Protein AF-A0A164HV85-F1 (afdb_monomer)

Secondary structure (DSSP, 8-state):
---------HHHHHHHHHHHHHH-S---TT--HHHHHHHHHHHSTTHHHHHHHBHHHHHHHHH-TTHHHHTTTTEEEE--SGGGTT--EEEEGGG--EEETTEE-HHHHHHHHHHHHHTTT-TTEEE-SSTT---EEEETTSBPPTTHHHHHHHHHH-S-S-HHHHHHHHHHHHHHHIIIIIHHHHHHHHHHHHT-S-B-HHHHHHHHHHHHT--S--TTTTSS-EEEETTEEE-STTTHHHHHHTTTTSEEEEEETTEEEEEE--HHHHB--

Mean predicted aligned error: 7.29 Å

Foldseek 3Di:
DPPPQPDQDPQLLLLLLVVCVLVDPDDDPPDDSVNSQVVQQVPQVVGNVLSCQFLSNVQCVPVNNCSCPVLVVQWHWDQADPLLVRFIKIWGPLLWQADPPGFGDLRNPLVLVVCCVLCVVFPQWDADSDPPTGITIGRRSGGDDPCNVVQSVVCVVPSHPDPVSSVVSQVVLLVVCCVPPVLVLLLVLLCVLQVAPDWDPLQSVVLVCQADVLQDDDDDDRRYWDDPGRVDICSCSVHSSNVLNVQAQHWDWTADPNDIDIRDNYCVSTHDD

Organism: NCBI:txid455432

Structure (mmCIF, N/CA/C/O backbone):
data_AF-A0A164HV85-F1
#
_entry.id   AF-A0A164HV85-F1
#
loop_
_atom_site.group_PDB
_atom_site.id
_atom_site.type_symbol
_atom_site.label_atom_id
_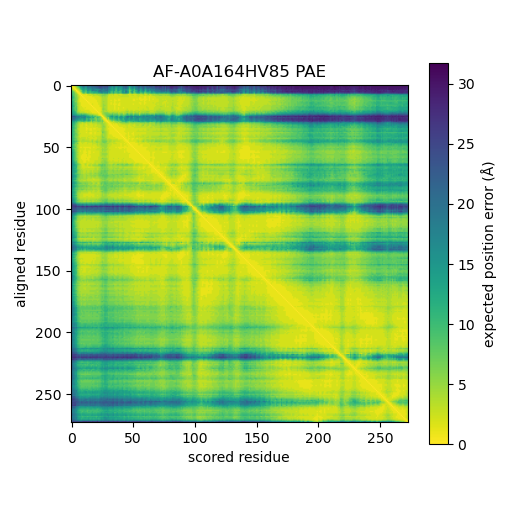atom_site.label_alt_id
_atom_site.label_comp_id
_atom_site.label_asym_id
_atom_site.label_entity_id
_atom_site.label_seq_id
_atom_site.pdbx_PDB_ins_code
_atom_site.Cartn_x
_atom_site.Cartn_y
_atom_site.Cartn_z
_atom_site.occupancy
_atom_site.B_iso_or_equiv
_atom_site.auth_seq_id
_atom_site.auth_comp_id
_atom_site.auth_asym_id
_atom_site.auth_atom_id
_atom_site.pdbx_PDB_model_num
ATOM 1 N N . MET A 1 1 ? 38.525 -3.335 -35.773 1.00 35.78 1 MET A N 1
ATOM 2 C CA . MET A 1 1 ? 37.660 -4.437 -35.311 1.00 35.78 1 MET A CA 1
ATOM 3 C C . MET A 1 1 ? 36.318 -3.821 -35.002 1.00 35.78 1 MET A C 1
ATOM 5 O O . MET A 1 1 ? 36.232 -3.075 -34.039 1.00 35.78 1 MET A O 1
ATOM 9 N N . THR A 1 2 ? 35.330 -4.016 -35.870 1.00 36.31 2 THR A N 1
ATOM 10 C CA . THR A 1 2 ? 33.958 -3.565 -35.620 1.00 36.31 2 THR A CA 1
ATOM 11 C C . THR A 1 2 ? 33.430 -4.417 -34.474 1.00 36.31 2 THR A C 1
ATOM 13 O O . THR A 1 2 ? 33.335 -5.634 -34.631 1.00 36.31 2 THR A O 1
ATOM 16 N N . ALA A 1 3 ? 33.212 -3.817 -33.304 1.00 41.03 3 ALA A N 1
ATOM 17 C CA . ALA A 1 3 ? 32.544 -4.501 -32.208 1.00 41.03 3 ALA A CA 1
ATOM 18 C C . ALA A 1 3 ? 31.178 -4.960 -32.730 1.00 41.03 3 ALA A C 1
ATOM 20 O O . ALA A 1 3 ? 30.434 -4.165 -33.306 1.00 41.03 3 ALA A O 1
ATOM 21 N N . VAL A 1 4 ? 30.904 -6.259 -32.632 1.00 49.22 4 VAL A N 1
ATOM 22 C CA . VAL A 1 4 ? 29.570 -6.789 -32.904 1.00 49.22 4 VAL A CA 1
ATOM 23 C C . VAL A 1 4 ? 28.690 -6.211 -31.804 1.00 49.22 4 VAL A C 1
ATOM 25 O O . VAL A 1 4 ? 28.929 -6.502 -30.636 1.00 49.22 4 VAL A O 1
ATOM 28 N N . LEU A 1 5 ? 27.762 -5.323 -32.166 1.00 55.06 5 LEU A N 1
ATOM 29 C CA . LEU A 1 5 ? 26.797 -4.772 -31.219 1.00 55.06 5 LEU A CA 1
ATOM 30 C C . LEU A 1 5 ? 26.054 -5.942 -30.544 1.00 55.06 5 LEU A C 1
ATOM 32 O O . LEU A 1 5 ? 25.659 -6.869 -31.262 1.00 55.06 5 LEU A O 1
ATOM 36 N N . PRO A 1 6 ? 25.877 -5.932 -29.210 1.00 61.56 6 PRO A N 1
ATOM 37 C CA . PRO A 1 6 ? 24.976 -6.845 -28.516 1.00 61.56 6 PRO A CA 1
ATOM 38 C C . PRO A 1 6 ? 23.635 -6.913 -29.246 1.00 61.56 6 PRO A C 1
ATOM 40 O O . PRO A 1 6 ? 23.065 -5.885 -29.612 1.00 61.56 6 PRO A O 1
ATOM 43 N N . ALA A 1 7 ? 23.164 -8.123 -29.535 1.00 73.88 7 ALA A N 1
ATOM 44 C CA . ALA A 1 7 ? 21.923 -8.289 -30.273 1.00 73.88 7 ALA A CA 1
ATOM 45 C C . ALA A 1 7 ? 20.745 -8.072 -29.318 1.00 73.88 7 ALA A C 1
ATOM 47 O O . ALA A 1 7 ? 20.443 -8.957 -28.522 1.00 73.88 7 ALA A O 1
ATOM 48 N N . LEU A 1 8 ? 20.099 -6.906 -29.412 1.00 86.69 8 LEU A N 1
ATOM 49 C CA . LEU A 1 8 ? 18.738 -6.723 -28.903 1.00 86.69 8 LEU A CA 1
ATOM 50 C C . LEU A 1 8 ? 17.824 -7.766 -29.552 1.00 86.69 8 LEU A C 1
ATOM 52 O O . LEU A 1 8 ? 17.980 -8.081 -30.740 1.00 86.69 8 LEU A O 1
ATOM 56 N N . ASP A 1 9 ? 16.871 -8.291 -28.791 1.00 92.19 9 ASP A N 1
ATOM 57 C CA . ASP A 1 9 ? 15.848 -9.158 -29.369 1.00 92.19 9 ASP A CA 1
ATOM 58 C C . ASP A 1 9 ? 14.823 -8.365 -30.203 1.00 92.19 9 ASP A C 1
ATOM 60 O O . ASP A 1 9 ? 14.856 -7.137 -30.298 1.00 92.19 9 ASP A O 1
ATOM 64 N N . VAL A 1 10 ? 13.906 -9.079 -30.859 1.00 91.75 10 VAL A N 1
ATOM 65 C CA . VAL A 1 10 ? 12.923 -8.466 -31.763 1.00 91.75 1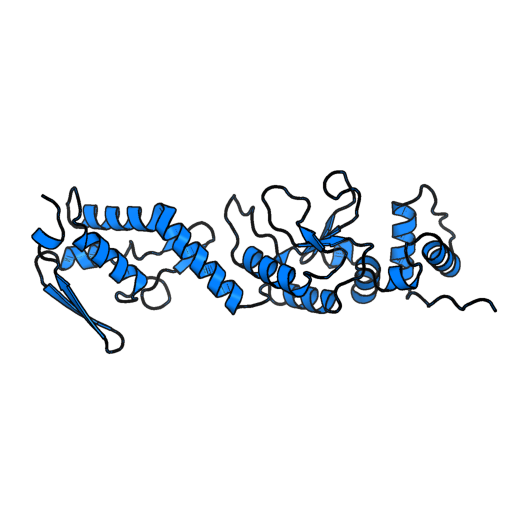0 VAL A CA 1
ATOM 66 C C . VAL A 1 10 ? 11.982 -7.486 -31.054 1.00 91.75 10 VAL A C 1
ATOM 68 O O . VAL A 1 10 ? 11.581 -6.488 -31.656 1.00 91.75 10 VAL A O 1
ATOM 71 N N . ASP A 1 11 ? 11.624 -7.743 -29.799 1.00 94.31 11 ASP A N 1
ATOM 72 C CA . ASP A 1 11 ? 10.701 -6.906 -29.041 1.00 94.31 11 ASP A CA 1
ATOM 73 C C . ASP A 1 11 ? 11.416 -5.675 -28.482 1.00 94.31 11 ASP A C 1
ATOM 75 O O . ASP A 1 11 ? 10.899 -4.565 -28.614 1.00 94.31 11 ASP A O 1
ATOM 79 N N . GLN A 1 12 ? 12.652 -5.833 -28.011 1.00 94.12 12 GLN A N 1
ATOM 80 C CA . GLN A 1 12 ? 13.537 -4.725 -27.660 1.00 94.12 12 GLN A CA 1
ATOM 81 C C . GLN A 1 12 ? 13.843 -3.828 -28.865 1.00 94.12 12 GLN A C 1
ATOM 83 O O . GLN A 1 12 ? 13.854 -2.607 -28.737 1.00 94.12 12 GLN A O 1
ATOM 88 N N . ILE A 1 13 ? 14.032 -4.393 -30.062 1.00 92.69 13 ILE A N 1
ATOM 89 C CA . ILE A 1 13 ? 14.174 -3.607 -31.297 1.00 92.69 13 ILE A CA 1
ATOM 90 C C . ILE A 1 13 ? 12.896 -2.823 -31.603 1.00 92.69 13 ILE A C 1
ATOM 92 O O . ILE A 1 13 ? 12.969 -1.661 -32.005 1.00 92.69 13 ILE A O 1
ATOM 96 N N . ASN A 1 14 ? 11.719 -3.427 -31.429 1.00 91.56 14 ASN A N 1
ATOM 97 C CA . ASN A 1 14 ? 10.455 -2.727 -31.651 1.00 91.56 14 ASN A CA 1
ATOM 98 C C . ASN A 1 14 ? 10.259 -1.584 -30.649 1.00 91.56 14 ASN A C 1
ATOM 100 O O . ASN A 1 14 ? 9.878 -0.488 -31.061 1.00 91.56 14 ASN A O 1
ATOM 104 N N . GLU A 1 15 ? 10.571 -1.811 -29.374 1.00 93.19 15 GLU A N 1
ATOM 105 C CA . GLU A 1 15 ? 10.528 -0.764 -28.354 1.00 93.19 15 GLU A CA 1
ATOM 106 C C . GLU A 1 15 ? 11.576 0.318 -28.625 1.00 93.19 15 GLU A C 1
ATOM 108 O O . GLU A 1 15 ? 11.259 1.496 -28.532 1.00 93.19 15 GLU A O 1
ATOM 113 N N . GLY A 1 16 ? 12.788 -0.037 -29.060 1.00 91.62 16 GLY A N 1
ATOM 114 C CA . GLY A 1 16 ? 13.805 0.930 -29.472 1.00 91.62 16 GLY A CA 1
ATOM 115 C C . GLY A 1 16 ? 13.323 1.795 -30.637 1.00 91.62 16 GLY A C 1
ATOM 116 O O . GLY A 1 16 ? 13.497 3.010 -30.636 1.00 91.62 16 GLY A O 1
ATOM 117 N N . ARG A 1 17 ? 12.625 1.196 -31.608 1.00 91.06 17 ARG A N 1
ATOM 118 C CA . ARG A 1 17 ? 12.006 1.915 -32.731 1.00 91.06 17 ARG A CA 1
ATOM 119 C C . ARG A 1 17 ? 10.919 2.889 -32.241 1.00 91.06 17 ARG A C 1
ATOM 121 O O . ARG A 1 17 ? 10.854 4.012 -32.741 1.00 91.06 17 ARG A O 1
ATOM 128 N N . GLN A 1 18 ? 10.115 2.491 -31.250 1.00 89.12 18 GLN A N 1
ATOM 129 C CA . GLN A 1 18 ? 9.131 3.367 -30.602 1.00 89.12 18 GLN A CA 1
ATOM 130 C C . GLN A 1 18 ? 9.804 4.482 -29.789 1.00 89.12 18 GLN A C 1
ATOM 132 O O . GLN A 1 18 ? 9.405 5.635 -29.899 1.00 89.12 18 GLN A O 1
ATOM 137 N N . TRP A 1 19 ? 10.859 4.179 -29.036 1.00 90.06 19 TRP A N 1
ATOM 138 C CA . TRP A 1 19 ? 11.620 5.165 -28.272 1.00 90.06 19 TRP A CA 1
ATOM 139 C C . TRP A 1 19 ? 12.220 6.242 -29.184 1.00 90.06 19 TRP A C 1
ATOM 141 O O . TRP A 1 19 ? 12.074 7.427 -28.893 1.00 90.06 19 TRP A O 1
ATOM 151 N N . ILE A 1 20 ? 12.799 5.860 -30.331 1.00 89.81 20 ILE A N 1
ATOM 152 C CA . ILE A 1 20 ? 13.298 6.815 -31.339 1.00 89.81 20 ILE A CA 1
ATOM 153 C C . ILE A 1 20 ? 12.156 7.694 -31.857 1.00 89.81 20 ILE A C 1
ATOM 155 O O . ILE A 1 20 ? 12.331 8.906 -31.977 1.00 89.81 20 ILE A O 1
ATOM 159 N N . TYR A 1 21 ? 10.989 7.108 -32.143 1.00 87.62 21 TYR A N 1
ATOM 160 C CA . TYR A 1 21 ? 9.801 7.867 -32.550 1.00 87.62 21 TYR A CA 1
ATOM 161 C C . TYR A 1 21 ? 9.378 8.880 -31.487 1.00 87.62 21 TYR A C 1
ATOM 163 O O . TYR A 1 21 ? 9.069 10.021 -31.812 1.00 87.62 21 TYR A O 1
ATOM 171 N N . ASP A 1 22 ? 9.401 8.476 -30.219 1.00 83.31 22 ASP A N 1
ATOM 172 C CA . ASP A 1 22 ? 8.992 9.322 -29.104 1.00 83.31 22 ASP A CA 1
ATOM 173 C C . ASP A 1 22 ? 10.023 10.439 -28.831 1.00 83.31 22 ASP A C 1
ATOM 175 O O . ASP A 1 22 ? 9.658 11.521 -28.372 1.00 83.31 22 ASP A O 1
ATOM 179 N N . HIS A 1 23 ? 11.312 10.226 -29.123 1.00 79.62 23 HIS A N 1
ATOM 180 C CA . HIS A 1 23 ? 12.413 11.137 -28.764 1.00 79.62 23 HIS A CA 1
ATOM 181 C C . HIS A 1 23 ? 12.960 11.975 -29.922 1.00 79.62 23 HIS A C 1
ATOM 183 O O . HIS A 1 23 ? 13.816 12.835 -29.707 1.00 79.62 23 HIS A O 1
ATOM 189 N N . THR A 1 24 ? 12.472 11.765 -31.142 1.00 80.19 24 THR A N 1
ATOM 190 C CA . THR A 1 24 ? 12.965 12.462 -32.331 1.00 80.19 24 THR A CA 1
ATOM 191 C C . THR A 1 24 ? 11.819 12.863 -33.253 1.00 80.19 24 THR A C 1
ATOM 193 O O . THR A 1 24 ? 10.759 12.251 -33.256 1.00 80.19 24 THR A O 1
ATOM 196 N N . ASP A 1 25 ? 12.061 13.834 -34.131 1.00 66.81 25 ASP A N 1
ATOM 197 C CA . ASP A 1 25 ? 11.152 14.138 -35.245 1.00 66.81 25 ASP A CA 1
ATOM 198 C C . ASP A 1 25 ? 11.342 13.168 -36.440 1.00 66.81 25 ASP A C 1
ATOM 200 O O . ASP A 1 25 ? 10.898 13.439 -37.563 1.00 66.81 25 ASP A O 1
ATOM 204 N N . HIS A 1 26 ? 12.071 12.058 -36.250 1.00 59.44 26 HIS A N 1
ATOM 205 C CA . HIS A 1 26 ? 12.625 11.245 -37.331 1.00 59.44 26 HIS A CA 1
ATOM 206 C C . HIS A 1 26 ? 12.558 9.741 -37.053 1.00 59.44 26 HIS A C 1
ATOM 208 O O . HIS A 1 26 ? 13.520 9.129 -36.599 1.00 59.44 26 HIS A O 1
ATOM 214 N N . VAL A 1 27 ? 11.477 9.107 -37.506 1.00 59.94 27 VAL A N 1
ATOM 215 C CA . VAL A 1 27 ? 11.513 7.680 -37.849 1.00 59.94 27 VAL A CA 1
ATOM 216 C C . VAL A 1 27 ? 11.139 7.536 -39.309 1.00 59.94 27 VAL A C 1
ATOM 218 O O . VAL A 1 27 ? 10.005 7.811 -39.705 1.00 59.94 27 VAL A O 1
ATOM 221 N N . ALA A 1 28 ? 12.101 7.122 -40.134 1.00 61.56 28 ALA A N 1
ATOM 222 C CA . ALA A 1 28 ? 11.767 6.679 -41.475 1.00 61.56 28 ALA A CA 1
ATOM 223 C C . ALA A 1 28 ? 11.210 5.250 -41.373 1.00 61.56 28 ALA A C 1
ATOM 225 O O . ALA A 1 28 ? 11.758 4.394 -40.679 1.00 61.56 28 ALA A O 1
ATOM 226 N N . TYR A 1 29 ? 10.072 5.009 -42.024 1.00 60.53 29 TYR A N 1
ATOM 227 C CA . TYR A 1 29 ? 9.290 3.766 -41.922 1.00 60.53 29 TYR A CA 1
ATOM 228 C C . TYR A 1 29 ? 10.057 2.508 -42.396 1.00 60.53 29 TYR A C 1
ATOM 230 O O . TYR A 1 29 ? 9.562 1.392 -42.273 1.00 60.53 29 TYR A O 1
ATOM 238 N N . ASP A 1 30 ? 11.247 2.685 -42.973 1.00 76.62 30 ASP A N 1
ATOM 239 C CA . ASP A 1 30 ? 12.094 1.688 -43.625 1.00 76.62 30 ASP A CA 1
ATOM 240 C C . ASP A 1 30 ? 13.352 1.299 -42.827 1.00 76.62 30 ASP A C 1
ATOM 242 O O . ASP A 1 30 ? 14.186 0.546 -43.337 1.00 76.62 30 ASP A O 1
ATOM 246 N N . TRP A 1 31 ? 13.498 1.772 -41.585 1.00 85.31 31 TRP A N 1
ATOM 247 C CA . TRP A 1 31 ? 14.652 1.436 -40.745 1.00 85.31 31 TRP A CA 1
ATOM 248 C C . TRP A 1 31 ? 14.754 -0.065 -40.478 1.00 85.31 31 TRP A C 1
ATOM 250 O O . TRP A 1 31 ? 13.852 -0.683 -39.895 1.00 85.31 31 TRP A O 1
ATOM 260 N N . LYS A 1 32 ? 15.900 -0.647 -40.843 1.00 88.25 32 LYS A N 1
ATOM 261 C CA . LYS A 1 32 ? 16.223 -2.042 -40.531 1.00 88.25 32 LYS A CA 1
ATOM 262 C C . LYS A 1 32 ? 16.556 -2.177 -39.051 1.00 88.25 32 LYS A C 1
ATOM 264 O O . LYS A 1 32 ? 16.974 -1.219 -38.407 1.00 88.25 32 LYS A O 1
ATOM 269 N N . ASP A 1 33 ? 16.454 -3.391 -38.525 1.00 89.25 33 ASP A N 1
ATOM 270 C CA . ASP A 1 33 ? 16.764 -3.676 -37.116 1.00 89.25 33 ASP A CA 1
ATOM 271 C C . ASP A 1 33 ? 18.206 -3.273 -36.751 1.00 89.25 33 ASP A C 1
ATOM 273 O O . ASP A 1 33 ? 18.454 -2.735 -35.676 1.00 89.25 33 ASP A O 1
ATOM 277 N N . SER A 1 34 ? 19.153 -3.416 -37.687 1.00 88.19 34 SER A N 1
ATOM 278 C CA . SER A 1 34 ? 20.532 -2.935 -37.521 1.00 88.19 34 SER A CA 1
ATOM 279 C C . SER A 1 34 ? 20.647 -1.413 -37.407 1.00 88.19 34 SER A C 1
ATOM 281 O O . SER A 1 34 ? 21.548 -0.924 -36.731 1.00 88.19 34 SER A O 1
ATOM 283 N N . ASP A 1 35 ? 19.762 -0.672 -38.079 1.00 89.56 35 ASP A N 1
ATOM 284 C CA . ASP A 1 35 ? 19.749 0.792 -38.047 1.00 89.56 35 ASP A CA 1
ATOM 285 C C . ASP A 1 35 ? 19.202 1.273 -36.698 1.00 89.56 35 ASP A C 1
ATOM 287 O O . ASP A 1 35 ? 19.785 2.160 -36.077 1.00 89.56 35 ASP A O 1
ATOM 291 N N . VAL A 1 36 ? 18.148 0.615 -36.196 1.00 89.38 36 VAL A N 1
ATOM 292 C CA . VAL A 1 36 ? 17.596 0.854 -34.852 1.00 89.38 36 VAL A CA 1
ATOM 293 C C . VAL A 1 36 ? 18.649 0.573 -33.780 1.00 89.38 36 VAL A C 1
ATOM 295 O O . VAL A 1 36 ? 18.951 1.457 -32.982 1.00 89.38 36 VAL A O 1
ATOM 298 N N . ALA A 1 37 ? 19.264 -0.613 -33.798 1.00 89.19 37 ALA A N 1
ATOM 299 C CA . ALA A 1 37 ? 20.303 -0.987 -32.838 1.00 89.19 37 ALA A CA 1
ATOM 300 C C . ALA A 1 37 ? 21.495 -0.017 -32.867 1.00 89.19 37 ALA A C 1
ATOM 302 O O . ALA A 1 37 ? 21.985 0.402 -31.821 1.00 89.19 37 ALA A O 1
ATOM 303 N N . GLY A 1 38 ? 21.947 0.376 -34.063 1.00 89.31 38 GLY A N 1
ATOM 304 C CA . GLY A 1 38 ? 23.032 1.341 -34.222 1.00 89.31 38 GLY A CA 1
ATOM 305 C C . GLY A 1 38 ? 22.677 2.732 -33.695 1.00 89.31 38 GLY A C 1
ATOM 306 O O . GLY A 1 38 ? 23.527 3.396 -33.105 1.00 89.31 38 GLY A O 1
ATOM 307 N N . TYR A 1 39 ? 21.428 3.167 -33.871 1.00 90.81 39 TYR A N 1
ATOM 308 C CA . TYR A 1 39 ? 20.975 4.454 -33.358 1.00 90.81 39 TYR A CA 1
ATOM 309 C C . TYR A 1 39 ? 20.863 4.458 -31.837 1.00 90.81 39 TYR A C 1
ATOM 311 O O . TYR A 1 39 ? 21.399 5.370 -31.211 1.00 90.81 39 TYR A O 1
ATOM 319 N N . VAL A 1 40 ? 20.235 3.432 -31.253 1.00 90.75 40 VAL A N 1
ATOM 320 C CA . VAL A 1 40 ? 20.160 3.243 -29.795 1.00 90.75 40 VAL A CA 1
ATOM 321 C C . VAL A 1 40 ? 21.570 3.212 -29.207 1.00 90.75 40 VAL A C 1
ATOM 323 O O . VAL A 1 40 ? 21.867 3.981 -28.303 1.00 90.75 40 VAL A O 1
ATOM 326 N N . ALA A 1 41 ? 22.487 2.434 -29.790 1.00 90.81 41 ALA A N 1
ATOM 327 C CA . ALA A 1 41 ? 23.876 2.376 -29.337 1.00 90.81 41 ALA A CA 1
ATOM 328 C C . ALA A 1 41 ? 24.592 3.739 -29.327 1.00 90.81 41 ALA A C 1
ATOM 330 O O . ALA A 1 41 ? 25.515 3.933 -28.541 1.00 90.81 41 ALA A O 1
ATOM 331 N N . ALA A 1 42 ? 24.206 4.656 -30.219 1.00 89.00 42 ALA A N 1
ATOM 332 C CA . ALA A 1 42 ? 24.842 5.961 -30.369 1.00 89.00 42 ALA A CA 1
ATOM 333 C C . ALA A 1 42 ? 24.173 7.087 -29.562 1.00 89.00 42 ALA A C 1
ATOM 335 O O . ALA A 1 42 ? 24.828 8.099 -29.317 1.00 89.00 42 ALA A O 1
ATOM 336 N N . HIS A 1 43 ? 22.896 6.943 -29.196 1.00 89.81 43 HIS A N 1
ATOM 337 C CA . HIS A 1 43 ? 22.093 8.035 -28.624 1.00 89.81 43 HIS A CA 1
ATOM 338 C C . HIS A 1 43 ? 21.454 7.708 -27.276 1.00 89.81 43 HIS A C 1
ATOM 340 O O . HIS A 1 43 ? 21.025 8.629 -26.588 1.00 89.81 43 HIS A O 1
ATOM 346 N N . TYR A 1 44 ? 21.379 6.434 -26.900 1.00 90.50 44 TYR A N 1
ATOM 347 C CA . TYR A 1 44 ? 20.967 6.040 -25.564 1.00 90.50 44 TYR A CA 1
ATOM 348 C C . TYR A 1 44 ? 22.149 6.199 -24.605 1.00 90.50 44 TYR A C 1
ATOM 350 O O . TYR A 1 44 ? 23.271 5.809 -24.944 1.00 90.50 44 TYR A O 1
ATOM 358 N N . ASP A 1 45 ? 21.928 6.788 -23.431 1.00 88.50 45 ASP A N 1
ATOM 359 C CA . ASP A 1 45 ? 23.007 6.958 -22.458 1.00 88.50 45 ASP A CA 1
ATOM 360 C C . ASP A 1 45 ? 23.465 5.590 -21.932 1.00 88.50 45 ASP A C 1
ATOM 362 O O . ASP A 1 45 ? 22.653 4.747 -21.570 1.00 88.50 45 ASP A O 1
ATOM 366 N N . GLY A 1 46 ? 24.770 5.317 -21.979 1.00 87.88 46 GLY A N 1
ATOM 367 C CA . GLY A 1 46 ? 25.313 3.967 -21.752 1.00 87.88 46 GLY A CA 1
ATOM 368 C C . GLY A 1 46 ? 25.155 2.986 -22.932 1.00 87.88 46 GLY A C 1
ATOM 369 O O . GLY A 1 46 ? 25.651 1.860 -22.875 1.00 87.88 46 GLY A O 1
ATOM 370 N N . GLY A 1 47 ? 24.548 3.415 -24.041 1.00 91.75 47 GLY A N 1
ATOM 371 C CA . GLY A 1 47 ? 24.470 2.667 -25.293 1.00 91.75 47 GLY A CA 1
ATOM 372 C C . GLY A 1 47 ? 23.491 1.491 -25.272 1.00 91.75 47 GLY A C 1
ATOM 373 O O . GLY A 1 47 ? 22.514 1.458 -24.533 1.00 91.75 47 GLY A O 1
ATOM 374 N N . ILE A 1 48 ? 23.741 0.512 -26.142 1.00 92.38 48 ILE A N 1
ATOM 375 C CA . ILE A 1 48 ? 22.807 -0.594 -26.403 1.00 92.38 48 ILE A CA 1
ATOM 376 C C . ILE A 1 48 ? 22.672 -1.574 -25.234 1.00 92.38 48 ILE A C 1
ATOM 378 O O . ILE A 1 48 ? 21.606 -2.150 -25.058 1.00 92.38 48 ILE A O 1
ATOM 382 N N . GLU A 1 49 ? 23.728 -1.752 -24.437 1.00 92.25 49 GLU A N 1
ATOM 383 C CA . GLU A 1 49 ? 23.679 -2.593 -23.235 1.00 92.25 49 GLU A CA 1
ATOM 384 C C . GLU A 1 49 ? 22.803 -1.939 -22.168 1.00 92.25 49 GLU A C 1
ATOM 386 O O . GLU A 1 49 ? 21.915 -2.599 -21.644 1.00 92.25 49 GLU A O 1
ATOM 391 N N . ALA A 1 50 ? 22.971 -0.631 -21.942 1.00 93.56 50 ALA A N 1
ATOM 392 C CA . ALA A 1 50 ? 22.130 0.123 -21.019 1.00 93.56 50 ALA A CA 1
ATOM 393 C C . ALA A 1 50 ? 20.661 0.163 -21.464 1.00 93.56 50 ALA A C 1
ATOM 395 O O . ALA A 1 50 ? 19.775 0.068 -20.627 1.00 93.56 50 ALA A O 1
ATOM 396 N N . PHE A 1 51 ? 20.383 0.248 -22.772 1.00 95.06 51 PHE A N 1
ATOM 397 C CA . PHE A 1 51 ? 19.012 0.100 -23.272 1.00 95.06 51 PHE A CA 1
ATOM 398 C C . PHE A 1 51 ? 18.461 -1.302 -23.006 1.00 95.06 51 PHE A C 1
ATOM 400 O O . PHE A 1 51 ? 17.294 -1.444 -22.669 1.00 95.06 51 PHE A O 1
ATOM 407 N N . ALA A 1 52 ? 19.272 -2.347 -23.190 1.00 94.50 52 ALA A N 1
ATOM 408 C CA . ALA A 1 52 ? 18.820 -3.720 -23.005 1.00 94.50 52 ALA A CA 1
ATOM 409 C C . ALA A 1 52 ? 18.442 -4.009 -21.546 1.00 94.50 52 ALA A C 1
ATOM 411 O O . ALA A 1 52 ? 17.448 -4.693 -21.325 1.00 94.50 52 ALA A O 1
ATOM 412 N N . THR A 1 53 ? 19.212 -3.481 -20.588 1.00 95.06 53 THR A N 1
ATOM 413 C CA . THR A 1 53 ? 19.011 -3.679 -19.143 1.00 95.06 53 THR A CA 1
ATOM 414 C C . THR A 1 53 ? 18.179 -2.582 -18.479 1.00 95.06 53 THR A C 1
ATOM 416 O O . THR A 1 53 ? 17.979 -2.614 -17.263 1.00 95.06 53 THR A O 1
ATOM 419 N N . SER A 1 54 ? 17.701 -1.591 -19.235 1.00 96.81 54 SER A N 1
ATOM 420 C CA . SER A 1 54 ? 16.808 -0.581 -18.679 1.00 96.81 54 SER A CA 1
ATOM 421 C C . SER A 1 54 ? 15.429 -1.153 -18.406 1.00 96.81 54 SER A C 1
ATOM 423 O O . SER A 1 54 ? 15.028 -2.165 -18.986 1.00 96.81 54 SER A O 1
ATOM 425 N N . VAL A 1 55 ? 14.659 -0.467 -17.565 1.00 97.00 55 VAL A N 1
ATOM 426 C CA . VAL A 1 55 ? 13.258 -0.814 -17.287 1.00 97.00 55 VAL A CA 1
ATOM 427 C C . VAL A 1 55 ? 12.481 -0.990 -18.594 1.00 97.00 55 VAL A C 1
ATOM 429 O O . VAL A 1 55 ? 11.776 -1.979 -18.776 1.00 97.00 55 VAL A O 1
ATOM 432 N N . ARG A 1 56 ? 12.659 -0.081 -19.558 1.00 95.56 56 ARG A N 1
ATOM 433 C CA . ARG A 1 56 ? 12.050 -0.177 -20.890 1.00 95.56 56 ARG A CA 1
ATOM 434 C C . ARG A 1 56 ? 12.489 -1.426 -21.654 1.00 95.56 56 ARG A C 1
ATOM 436 O O . ARG A 1 56 ? 11.638 -2.118 -22.219 1.00 95.56 56 ARG A O 1
ATOM 443 N N . GLY A 1 57 ? 13.795 -1.686 -21.709 1.00 95.31 57 GLY A N 1
ATOM 444 C CA . GLY A 1 57 ? 14.354 -2.841 -22.409 1.00 95.31 57 GLY A CA 1
ATOM 445 C C . GLY A 1 57 ? 13.867 -4.163 -21.831 1.00 95.31 57 GLY A C 1
ATOM 446 O O . GLY A 1 57 ? 13.479 -5.056 -22.584 1.00 95.31 57 GLY A O 1
ATOM 447 N N . GLU A 1 58 ? 13.819 -4.262 -20.507 1.00 96.12 58 GLU A N 1
ATOM 448 C CA . GLU A 1 58 ? 13.366 -5.444 -19.776 1.00 96.12 58 GLU A CA 1
ATOM 449 C C . GLU A 1 58 ? 11.857 -5.674 -19.926 1.00 96.12 58 GLU A C 1
ATOM 451 O O . GLU A 1 58 ? 11.430 -6.791 -20.231 1.00 96.12 58 GLU A O 1
ATOM 456 N N . MET A 1 59 ? 11.038 -4.619 -19.837 1.00 96.69 59 MET A N 1
ATOM 457 C CA . MET A 1 59 ? 9.593 -4.719 -20.081 1.00 96.69 59 MET A CA 1
ATOM 458 C C . MET A 1 59 ? 9.291 -5.209 -21.502 1.00 96.69 59 MET A C 1
ATOM 460 O O . MET A 1 59 ? 8.448 -6.089 -21.694 1.00 96.69 59 MET A O 1
ATOM 464 N N . ALA A 1 60 ? 10.001 -4.683 -22.505 1.00 95.62 60 ALA A N 1
ATOM 465 C CA . ALA A 1 60 ? 9.853 -5.131 -23.885 1.00 95.62 60 ALA A CA 1
ATOM 466 C C . ALA A 1 60 ? 10.308 -6.585 -24.070 1.00 95.62 60 ALA A C 1
ATOM 468 O O . ALA A 1 60 ? 9.604 -7.362 -24.711 1.00 95.62 60 ALA A O 1
ATOM 469 N N . ARG A 1 61 ? 11.441 -6.968 -23.473 1.00 95.25 61 ARG A N 1
ATOM 470 C CA . ARG A 1 61 ? 11.993 -8.328 -23.528 1.00 95.25 61 ARG A CA 1
ATOM 471 C C . ARG A 1 61 ? 11.042 -9.374 -22.939 1.00 95.25 61 ARG A C 1
ATOM 473 O O . ARG A 1 61 ? 10.889 -10.454 -23.508 1.00 95.25 61 ARG A O 1
ATOM 480 N N . VAL A 1 62 ? 10.426 -9.083 -21.792 1.00 95.12 62 VAL A N 1
ATOM 481 C CA . VAL A 1 62 ? 9.595 -10.052 -21.054 1.00 95.12 62 VAL A CA 1
ATOM 482 C C . VAL A 1 62 ? 8.144 -10.058 -21.538 1.00 95.12 62 VAL A C 1
ATOM 484 O O . VAL A 1 62 ? 7.570 -11.125 -21.765 1.00 95.12 62 VAL A O 1
ATOM 487 N N . TYR A 1 63 ? 7.549 -8.884 -21.762 1.00 94.44 63 TYR A N 1
ATOM 488 C CA . TYR A 1 63 ? 6.118 -8.754 -22.070 1.00 94.44 63 TYR A CA 1
ATOM 489 C C . TYR A 1 63 ? 5.821 -8.467 -23.555 1.00 94.44 63 TYR A C 1
ATOM 491 O O . TYR A 1 63 ? 4.661 -8.525 -23.995 1.00 94.44 63 TYR A O 1
ATOM 499 N N . GLY A 1 64 ? 6.862 -8.236 -24.357 1.00 93.75 64 GLY A N 1
ATOM 500 C CA . GLY A 1 64 ? 6.799 -8.018 -25.800 1.00 93.75 64 GLY A CA 1
ATOM 501 C C . GLY A 1 64 ? 6.482 -6.573 -26.195 1.00 93.75 64 GLY A C 1
ATOM 502 O O . GLY A 1 64 ? 6.159 -5.729 -25.364 1.00 93.75 64 GLY A O 1
ATOM 503 N N . LYS A 1 65 ? 6.483 -6.285 -27.500 1.00 85.31 65 LYS A N 1
ATOM 504 C CA . LYS A 1 65 ? 6.268 -4.932 -28.070 1.00 85.31 65 LYS A CA 1
ATOM 505 C C . LYS A 1 65 ? 4.997 -4.172 -27.635 1.00 85.31 65 LYS A C 1
ATOM 507 O O . LYS A 1 65 ? 4.902 -2.971 -27.851 1.00 85.31 65 LYS A O 1
ATOM 512 N N . ASP A 1 66 ? 3.992 -4.869 -27.105 1.00 87.81 66 ASP A N 1
ATOM 513 C CA . ASP A 1 66 ? 2.706 -4.298 -26.679 1.00 87.81 66 ASP A CA 1
ATOM 514 C C . ASP A 1 66 ? 2.577 -4.256 -25.140 1.00 87.81 66 ASP A C 1
ATOM 516 O O . ASP A 1 66 ? 1.468 -4.111 -24.616 1.00 87.81 66 ASP A O 1
ATOM 520 N N . TRP A 1 67 ? 3.692 -4.382 -24.406 1.00 93.31 67 TRP A N 1
ATOM 521 C CA . TRP A 1 67 ? 3.728 -4.432 -22.939 1.00 93.31 67 TRP A CA 1
ATOM 522 C C . TRP A 1 67 ? 2.945 -3.289 -22.281 1.00 93.31 67 TRP A C 1
ATOM 524 O O . TRP A 1 67 ? 2.172 -3.536 -21.363 1.00 93.31 67 TRP A O 1
ATOM 534 N N . ARG A 1 68 ? 3.012 -2.064 -22.828 1.00 90.31 68 ARG A N 1
ATOM 535 C CA . ARG A 1 68 ? 2.278 -0.892 -22.301 1.00 90.31 68 ARG A CA 1
ATOM 536 C C . ARG A 1 68 ? 0.765 -1.117 -22.180 1.00 90.31 68 ARG A C 1
ATOM 538 O O . ARG A 1 68 ? 0.126 -0.491 -21.347 1.00 90.31 68 ARG A O 1
ATOM 545 N N . LYS A 1 69 ? 0.186 -1.964 -23.040 1.00 88.50 69 LYS A N 1
ATOM 546 C CA . LYS A 1 69 ? -1.241 -2.332 -23.005 1.00 88.50 69 LYS A CA 1
ATOM 547 C C . LYS A 1 69 ? -1.487 -3.649 -22.288 1.00 88.50 69 LYS A C 1
ATOM 549 O O . LYS A 1 69 ? -2.552 -3.839 -21.731 1.00 88.50 69 LYS A O 1
ATOM 554 N N . ARG A 1 70 ? -0.550 -4.593 -22.391 1.00 87.19 70 ARG A N 1
ATOM 555 C CA . ARG A 1 70 ? -0.708 -5.936 -21.821 1.00 87.19 70 ARG A CA 1
ATOM 556 C C . ARG A 1 70 ? -0.510 -5.970 -20.313 1.00 87.19 70 ARG A C 1
ATOM 558 O O . ARG A 1 70 ? -1.007 -6.899 -19.698 1.00 87.19 70 ARG A O 1
ATOM 565 N N . CYS A 1 71 ? 0.229 -5.008 -19.776 1.00 90.81 71 CYS A N 1
ATOM 566 C CA . CYS A 1 71 ? 0.573 -4.899 -18.365 1.00 90.81 71 CYS A CA 1
ATOM 567 C C . CYS A 1 71 ? -0.249 -3.809 -17.657 1.00 90.81 71 CYS A C 1
ATOM 569 O O . CYS A 1 71 ? 0.083 -3.437 -16.537 1.00 90.81 71 CYS A O 1
ATOM 571 N N . ASP A 1 72 ? -1.282 -3.252 -18.305 1.00 87.94 72 ASP A N 1
ATOM 572 C CA . ASP A 1 72 ? -2.012 -2.075 -17.814 1.00 87.94 72 ASP A CA 1
ATOM 573 C C . ASP A 1 72 ? -2.799 -2.323 -16.516 1.00 87.94 72 ASP A C 1
ATOM 575 O O . ASP A 1 72 ? -3.239 -1.377 -15.861 1.00 87.94 72 ASP A O 1
ATOM 579 N N . HIS A 1 73 ? -2.972 -3.580 -16.121 1.00 84.50 73 HIS A N 1
ATOM 580 C CA . HIS A 1 73 ? -3.629 -3.992 -14.887 1.00 84.50 73 HIS A CA 1
ATOM 581 C C . HIS A 1 73 ? -2.704 -4.003 -13.664 1.00 84.50 73 HIS A C 1
ATOM 583 O O . HIS A 1 73 ? -3.215 -3.849 -12.558 1.00 84.50 73 HIS A O 1
ATOM 589 N N . PHE A 1 74 ? -1.380 -4.111 -13.835 1.00 87.69 74 PHE A N 1
ATOM 590 C CA . PHE A 1 74 ? -0.407 -4.076 -12.724 1.00 87.69 74 PHE A CA 1
ATOM 591 C C . PHE A 1 74 ? 0.641 -2.961 -12.838 1.00 87.69 74 PHE A C 1
ATOM 593 O O . PHE A 1 74 ? 1.256 -2.585 -11.838 1.00 87.69 74 PHE A O 1
ATOM 600 N N . ALA A 1 75 ? 0.814 -2.375 -14.021 1.00 90.94 75 ALA A N 1
ATOM 601 C CA . ALA A 1 75 ? 1.705 -1.250 -14.254 1.00 90.94 75 ALA A CA 1
ATOM 602 C C . ALA A 1 75 ? 1.034 -0.167 -15.110 1.00 90.94 75 ALA A C 1
ATOM 604 O O . ALA A 1 75 ? 0.120 -0.426 -15.890 1.00 90.94 75 ALA A O 1
ATOM 605 N N . GLU A 1 76 ? 1.486 1.075 -14.976 1.00 91.12 76 GLU A N 1
ATOM 606 C CA . GLU A 1 76 ? 1.027 2.201 -15.784 1.00 91.12 76 GLU A CA 1
ATOM 607 C C . GLU A 1 76 ? 2.205 2.881 -16.467 1.00 91.12 76 GLU A C 1
ATOM 609 O O . GLU A 1 76 ? 3.199 3.223 -15.832 1.00 91.12 76 GLU A O 1
ATOM 614 N N . PHE A 1 77 ? 2.082 3.114 -17.772 1.00 91.88 77 PHE A N 1
ATOM 615 C CA . PHE A 1 77 ? 3.010 3.975 -18.489 1.00 91.88 77 PHE A CA 1
ATOM 616 C C . PHE A 1 77 ? 2.604 5.434 -18.292 1.00 91.88 77 PHE A C 1
ATOM 618 O O . PHE A 1 77 ? 1.543 5.854 -18.764 1.00 91.88 77 PHE A O 1
ATOM 625 N N . TYR A 1 78 ? 3.478 6.216 -17.666 1.00 90.38 78 TYR A N 1
ATOM 626 C CA . TYR A 1 78 ? 3.300 7.651 -17.533 1.00 90.38 78 TYR A CA 1
ATOM 627 C C . TYR A 1 78 ? 4.294 8.376 -18.439 1.00 90.38 78 TYR A C 1
ATOM 629 O O . TYR A 1 78 ? 5.501 8.396 -18.195 1.00 90.38 78 TYR A O 1
ATOM 637 N N . ALA A 1 79 ? 3.768 8.977 -19.506 1.00 88.00 79 ALA A N 1
ATOM 638 C CA . ALA A 1 79 ? 4.578 9.709 -20.469 1.00 88.00 79 ALA A CA 1
ATOM 639 C C . ALA A 1 79 ? 5.237 10.936 -19.830 1.00 88.00 79 ALA A C 1
ATOM 641 O O . ALA A 1 79 ? 4.639 11.626 -18.997 1.00 88.00 79 ALA A O 1
ATOM 642 N N . ARG A 1 80 ? 6.444 11.254 -20.294 1.00 87.12 80 ARG A N 1
ATOM 643 C CA . ARG A 1 80 ? 7.203 12.411 -19.833 1.00 87.12 80 ARG A CA 1
ATOM 644 C C . ARG A 1 80 ? 6.415 13.717 -19.825 1.00 87.12 80 ARG A C 1
ATOM 646 O O . ARG A 1 80 ? 5.713 14.076 -20.773 1.00 87.12 80 ARG A O 1
ATOM 653 N N . GLY A 1 81 ? 6.614 14.492 -18.766 1.00 86.56 81 GLY A N 1
ATOM 654 C CA . GLY A 1 81 ? 6.062 15.831 -18.629 1.00 86.56 81 GLY A CA 1
ATOM 655 C C . GLY A 1 81 ? 6.668 16.574 -17.448 1.00 86.56 81 GLY A C 1
ATOM 656 O O . GLY A 1 81 ? 7.561 16.083 -16.768 1.00 86.56 81 GLY A O 1
ATOM 657 N N . TYR A 1 82 ? 6.148 17.767 -17.163 1.00 85.88 82 TYR A N 1
ATOM 658 C CA . TYR A 1 82 ? 6.691 18.610 -16.093 1.00 85.88 82 TYR A CA 1
ATOM 659 C C . TYR A 1 82 ? 6.645 17.952 -14.699 1.00 85.88 82 TYR A C 1
ATOM 661 O O . TYR A 1 82 ? 7.433 18.317 -13.836 1.00 85.88 82 TYR A O 1
ATOM 669 N N . ARG A 1 83 ? 5.718 17.007 -14.469 1.00 84.19 83 ARG A N 1
ATOM 670 C CA . ARG A 1 83 ? 5.576 16.282 -13.193 1.00 84.19 83 ARG A CA 1
ATOM 671 C C . ARG A 1 83 ? 6.571 15.136 -13.022 1.00 84.19 83 ARG A C 1
ATOM 673 O O . ARG A 1 83 ? 6.749 14.680 -11.906 1.00 84.19 83 ARG A O 1
ATOM 680 N N . THR A 1 84 ? 7.191 14.679 -14.106 1.00 86.06 84 THR A N 1
ATOM 681 C CA . THR A 1 84 ? 8.142 13.558 -14.103 1.00 86.06 84 THR A CA 1
ATOM 682 C C . THR A 1 84 ? 9.575 14.019 -14.338 1.00 86.06 84 THR A C 1
ATOM 684 O O . THR A 1 84 ? 10.420 13.223 -14.730 1.00 86.06 84 THR A O 1
ATOM 687 N N . ASP A 1 85 ? 9.836 15.324 -14.206 1.00 86.75 85 ASP A N 1
ATOM 688 C CA . ASP A 1 85 ? 11.091 15.943 -14.651 1.00 86.75 85 ASP A CA 1
ATOM 689 C C . ASP A 1 85 ? 11.443 15.579 -16.108 1.00 86.75 85 ASP A C 1
ATOM 691 O O . ASP A 1 85 ? 12.593 15.366 -16.476 1.00 86.75 85 ASP A O 1
ATOM 695 N N . TYR A 1 86 ? 10.411 15.483 -16.956 1.00 88.69 86 TYR A N 1
ATOM 696 C CA . TYR A 1 86 ? 10.513 15.102 -18.366 1.00 88.69 86 TYR A CA 1
ATOM 697 C C . TYR A 1 86 ? 11.077 13.693 -18.629 1.00 88.69 86 TYR A C 1
ATOM 699 O O . TYR A 1 86 ? 11.552 13.430 -19.735 1.00 88.69 86 TYR A O 1
ATOM 707 N N . LYS A 1 87 ? 10.932 12.771 -17.672 1.00 91.06 87 LYS A N 1
ATOM 708 C CA . LYS A 1 87 ? 11.234 11.339 -17.824 1.00 91.06 87 LYS A CA 1
ATOM 709 C C . LYS A 1 87 ? 9.981 10.523 -18.116 1.00 91.06 87 LYS A C 1
ATOM 711 O O . LYS A 1 87 ? 8.910 10.851 -17.601 1.00 91.06 87 LYS A O 1
ATOM 716 N N . ASP A 1 88 ? 10.103 9.472 -18.918 1.00 93.12 88 ASP A N 1
ATOM 717 C CA . ASP A 1 88 ? 9.043 8.471 -19.034 1.00 93.12 88 ASP A CA 1
ATOM 718 C C . ASP A 1 88 ? 9.123 7.523 -17.834 1.00 93.12 88 ASP A C 1
ATOM 720 O O . ASP A 1 88 ? 10.206 7.043 -17.506 1.00 93.12 88 ASP A O 1
ATOM 724 N N . LEU A 1 89 ? 7.991 7.239 -17.192 1.00 95.00 89 LEU A N 1
ATOM 725 C CA . LEU A 1 89 ? 7.955 6.425 -15.977 1.00 95.00 89 LEU A CA 1
ATOM 726 C C . LEU A 1 89 ? 7.090 5.174 -16.157 1.00 95.00 89 LEU A C 1
ATOM 728 O O . LEU A 1 89 ? 6.050 5.205 -16.824 1.00 95.00 89 LEU A O 1
ATOM 732 N N . LEU A 1 90 ? 7.499 4.093 -15.498 1.00 95.69 90 LEU A N 1
ATOM 733 C CA . LEU A 1 90 ? 6.660 2.945 -15.173 1.00 95.69 90 LEU A CA 1
ATOM 734 C C . LEU A 1 90 ? 6.152 3.110 -13.741 1.00 95.69 90 LEU A C 1
ATOM 736 O O . LEU A 1 90 ? 6.951 3.111 -12.809 1.00 95.69 90 LEU A O 1
ATOM 740 N N . LEU A 1 91 ? 4.842 3.240 -13.554 1.00 94.31 91 LEU A N 1
ATOM 741 C CA . LEU A 1 91 ? 4.226 3.275 -12.227 1.00 94.31 91 LEU A CA 1
ATOM 742 C C . LEU A 1 91 ? 3.741 1.876 -11.852 1.00 94.31 91 LEU A C 1
ATOM 744 O O . LEU A 1 91 ? 3.063 1.229 -12.650 1.00 94.31 91 LEU A O 1
ATOM 748 N N . VAL A 1 92 ? 4.037 1.417 -10.638 1.00 93.62 92 VAL A N 1
ATOM 749 C CA . VAL A 1 92 ? 3.563 0.118 -10.138 1.00 93.62 92 VAL A CA 1
ATOM 750 C C . VAL A 1 92 ? 2.188 0.298 -9.499 1.00 93.62 92 VAL A C 1
ATOM 752 O O . VAL A 1 92 ? 2.073 0.857 -8.409 1.00 93.62 92 VAL A O 1
ATOM 755 N N . LYS A 1 93 ? 1.123 -0.184 -10.151 1.00 89.12 93 LYS A N 1
ATOM 756 C CA . LYS A 1 93 ? -0.262 0.058 -9.699 1.00 89.12 93 LYS A CA 1
ATOM 757 C C . LYS A 1 93 ? -0.570 -0.540 -8.332 1.00 89.12 93 LYS A C 1
ATOM 759 O O . LYS A 1 93 ? -1.339 0.046 -7.581 1.00 89.12 93 LYS A O 1
ATOM 764 N N . GLY A 1 94 ? 0.075 -1.654 -7.989 1.00 88.12 94 GLY A N 1
ATOM 765 C CA . GLY A 1 94 ? -0.054 -2.291 -6.676 1.00 88.12 94 GLY A CA 1
ATOM 766 C C . GLY A 1 94 ? 0.458 -1.445 -5.506 1.00 88.12 94 GLY A C 1
ATOM 767 O O . GLY A 1 94 ? 0.276 -1.846 -4.367 1.00 88.12 94 GLY A O 1
ATOM 768 N N . THR A 1 95 ? 1.086 -0.294 -5.763 1.00 90.12 95 THR A N 1
ATOM 769 C CA . THR A 1 95 ? 1.574 0.631 -4.724 1.00 90.12 95 THR A CA 1
ATOM 770 C C . THR A 1 95 ? 0.703 1.868 -4.553 1.00 90.12 95 THR A C 1
ATOM 772 O O . THR A 1 95 ? 1.083 2.772 -3.821 1.00 90.12 95 THR A O 1
ATOM 775 N N . HIS A 1 96 ? -0.447 1.922 -5.232 1.00 85.31 96 HIS A N 1
ATOM 776 C CA . HIS A 1 96 ? -1.367 3.050 -5.178 1.00 85.31 96 HIS A CA 1
ATOM 777 C C . HIS A 1 96 ? -2.029 3.163 -3.799 1.00 85.31 96 HIS A C 1
ATOM 779 O O . HIS A 1 96 ? -3.062 2.548 -3.551 1.00 85.31 96 HIS A O 1
ATOM 785 N N . ALA A 1 97 ? -1.416 3.928 -2.900 1.00 69.56 97 ALA A N 1
ATOM 786 C CA . ALA A 1 97 ? -1.816 3.983 -1.498 1.00 69.56 97 ALA A CA 1
ATOM 787 C C . ALA A 1 97 ? -2.948 4.973 -1.204 1.00 69.56 97 ALA A C 1
ATOM 789 O O . ALA A 1 97 ? -3.823 4.668 -0.408 1.00 69.56 97 ALA A O 1
ATOM 790 N N . GLN A 1 98 ? -2.944 6.161 -1.811 1.00 63.56 98 GLN A N 1
ATOM 791 C CA . GLN A 1 98 ? -3.910 7.218 -1.486 1.00 63.56 98 GLN A CA 1
ATOM 792 C C . GLN A 1 98 ? -4.731 7.538 -2.734 1.00 63.56 98 GLN A C 1
ATOM 794 O O . GLN A 1 98 ? -4.131 7.736 -3.780 1.00 63.56 98 GLN A O 1
ATOM 799 N N . ASP A 1 99 ? -6.067 7.601 -2.606 1.00 56.72 99 ASP A N 1
ATOM 800 C CA . ASP A 1 99 ? -7.069 8.083 -3.600 1.00 56.72 99 ASP A CA 1
ATOM 801 C C . ASP A 1 99 ? -8.236 7.110 -3.882 1.00 56.72 99 ASP A C 1
ATOM 803 O O . ASP A 1 99 ? -9.034 7.327 -4.798 1.00 56.72 99 ASP A O 1
ATOM 807 N N . GLN A 1 100 ? -8.476 6.086 -3.052 1.00 51.81 100 GLN A N 1
ATOM 808 C CA . GLN A 1 100 ? -9.799 5.447 -3.064 1.00 51.81 100 GLN A CA 1
ATOM 809 C C . GLN A 1 100 ? -10.778 6.285 -2.225 1.00 51.81 100 GLN A C 1
ATOM 811 O O . GLN A 1 100 ? -11.084 5.965 -1.084 1.00 51.81 100 GLN A O 1
ATOM 816 N N . TYR A 1 101 ? -11.254 7.401 -2.794 1.00 54.72 101 TYR A N 1
ATOM 817 C CA . TYR A 1 101 ? -12.164 8.369 -2.148 1.00 54.72 101 TYR A CA 1
ATOM 818 C C . TYR A 1 101 ? -11.567 9.144 -0.958 1.00 54.72 101 TYR A C 1
ATOM 820 O O . TYR A 1 101 ? -12.309 9.622 -0.099 1.00 54.72 101 TYR A O 1
ATOM 828 N N . GLY A 1 102 ? -10.242 9.320 -0.937 1.00 60.69 102 GLY A N 1
ATOM 829 C CA . GLY A 1 102 ? -9.524 9.999 0.148 1.00 60.69 102 GLY A CA 1
ATOM 830 C C . GLY A 1 102 ? -9.178 9.098 1.335 1.00 60.69 102 GLY A C 1
ATOM 831 O O . GLY A 1 102 ? -8.816 9.622 2.384 1.00 60.69 102 GLY A O 1
ATOM 832 N N . TYR A 1 103 ? -9.300 7.780 1.164 1.00 64.56 103 TYR A N 1
ATOM 833 C CA . TYR A 1 103 ? -8.856 6.783 2.129 1.00 64.56 103 TYR A CA 1
ATOM 834 C C . TYR A 1 103 ? -7.573 6.106 1.659 1.00 64.56 103 TYR A C 1
ATOM 836 O O . TYR A 1 103 ? -7.350 5.934 0.454 1.00 64.56 103 TYR A O 1
ATOM 844 N N . ASP A 1 104 ? -6.767 5.735 2.644 1.00 77.06 104 ASP A N 1
ATOM 845 C CA . ASP A 1 104 ? -5.484 5.079 2.478 1.00 77.06 104 ASP A CA 1
ATOM 846 C C . ASP A 1 104 ? -5.700 3.562 2.332 1.00 77.06 104 ASP A C 1
ATOM 848 O O . ASP A 1 104 ? -6.228 2.903 3.227 1.00 77.06 104 ASP A O 1
ATOM 852 N N . ASP A 1 105 ? -5.313 2.988 1.197 1.00 86.06 105 ASP A N 1
ATOM 853 C CA . ASP A 1 105 ? -5.335 1.547 0.960 1.00 86.06 105 ASP A CA 1
ATOM 854 C C . ASP A 1 105 ? -4.131 0.874 1.628 1.00 86.06 105 ASP A C 1
ATOM 856 O O . ASP A 1 105 ? -2.970 1.128 1.292 1.00 86.06 105 ASP A O 1
ATOM 860 N N . VAL A 1 106 ? -4.411 -0.027 2.571 1.00 89.12 106 VAL A N 1
ATOM 861 C CA . VAL A 1 106 ? -3.376 -0.738 3.334 1.00 89.12 106 VAL A CA 1
ATOM 862 C C . VAL A 1 106 ? -2.483 -1.608 2.458 1.00 89.12 106 VAL A C 1
ATOM 864 O O . VAL A 1 106 ? -1.298 -1.749 2.757 1.00 89.12 106 VAL A O 1
ATOM 867 N N . VAL A 1 107 ? -3.024 -2.170 1.371 1.00 91.38 107 VAL A N 1
ATOM 868 C CA . VAL A 1 107 ? -2.255 -3.003 0.440 1.00 91.38 107 VAL A CA 1
ATOM 869 C C . VAL A 1 107 ? -1.280 -2.128 -0.346 1.00 91.38 107 VAL A C 1
ATOM 871 O O . VAL A 1 107 ? -0.085 -2.423 -0.378 1.00 91.38 107 VAL A O 1
ATOM 874 N N . GLY A 1 108 ? -1.760 -1.014 -0.904 1.00 91.06 108 GLY A N 1
ATOM 875 C CA . GLY A 1 108 ? -0.942 -0.013 -1.581 1.00 91.06 108 GLY A CA 1
ATOM 876 C C . GLY A 1 108 ? 0.201 0.513 -0.711 1.00 91.06 108 GLY A C 1
ATOM 877 O O . GLY A 1 108 ? 1.352 0.501 -1.150 1.00 91.06 108 GLY A O 1
ATOM 878 N N . ILE A 1 109 ? -0.083 0.892 0.543 1.00 91.06 109 ILE A N 1
ATOM 879 C CA . ILE A 1 109 ? 0.938 1.355 1.502 1.00 91.06 109 ILE A CA 1
ATOM 880 C C . ILE A 1 109 ? 1.962 0.258 1.799 1.00 91.06 109 ILE A C 1
ATOM 882 O O . ILE A 1 109 ? 3.166 0.524 1.794 1.00 91.06 109 ILE A O 1
ATOM 886 N N . ALA A 1 110 ? 1.511 -0.968 2.073 1.00 93.75 110 ALA A N 1
ATOM 887 C CA . ALA A 1 110 ? 2.406 -2.075 2.397 1.00 93.75 110 ALA A CA 1
ATOM 888 C C . ALA A 1 110 ? 3.345 -2.394 1.230 1.00 93.75 110 ALA A C 1
ATOM 890 O O . ALA A 1 110 ? 4.564 -2.430 1.406 1.00 93.75 110 ALA A O 1
ATOM 891 N N . ASN A 1 111 ? 2.797 -2.523 0.021 1.00 94.56 111 ASN A N 1
ATOM 892 C CA . ASN A 1 111 ? 3.587 -2.753 -1.184 1.00 94.56 111 ASN A CA 1
ATOM 893 C C . ASN A 1 111 ? 4.552 -1.595 -1.460 1.00 94.56 111 ASN A C 1
ATOM 895 O O . ASN A 1 111 ? 5.700 -1.832 -1.833 1.00 94.56 111 ASN A O 1
ATOM 899 N N . TYR A 1 112 ? 4.122 -0.347 -1.245 1.00 93.56 112 TYR A N 1
ATOM 900 C CA . TYR A 1 112 ? 4.996 0.817 -1.361 1.00 93.56 112 TYR A CA 1
ATOM 901 C C . TYR A 1 112 ? 6.191 0.718 -0.402 1.00 93.56 112 TYR A C 1
ATOM 903 O O . TYR A 1 112 ? 7.327 0.883 -0.843 1.00 93.56 112 TYR A O 1
ATOM 911 N N . ARG A 1 113 ? 5.969 0.397 0.884 1.00 93.56 113 ARG A N 1
ATOM 912 C CA . ARG A 1 113 ? 7.047 0.234 1.881 1.00 93.56 113 ARG A CA 1
ATOM 913 C C . ARG A 1 113 ? 8.038 -0.854 1.466 1.00 93.56 113 ARG A C 1
ATOM 915 O O . ARG A 1 113 ? 9.241 -0.598 1.466 1.00 93.56 113 ARG A O 1
ATOM 922 N N . VAL A 1 114 ? 7.530 -2.020 1.061 1.00 95.56 114 VAL A N 1
ATOM 923 C CA . VAL A 1 114 ? 8.347 -3.165 0.628 1.00 95.56 114 VAL A CA 1
ATOM 924 C C . VAL A 1 114 ? 9.217 -2.794 -0.570 1.00 95.56 114 VAL A C 1
ATOM 926 O O . VAL A 1 114 ? 10.436 -2.941 -0.515 1.00 95.56 114 VAL A O 1
ATOM 929 N N . LEU A 1 115 ? 8.622 -2.257 -1.638 1.00 95.00 115 LEU A N 1
ATOM 930 C CA . LEU A 1 115 ? 9.373 -1.917 -2.849 1.00 95.00 115 LEU A CA 1
ATOM 931 C C . LEU A 1 115 ? 10.316 -0.736 -2.643 1.00 95.00 115 LEU A C 1
ATOM 933 O O . LEU A 1 115 ? 11.394 -0.706 -3.234 1.00 95.00 115 LEU A O 1
ATOM 937 N N . ARG A 1 116 ? 9.955 0.229 -1.790 1.00 94.00 116 ARG A N 1
ATOM 938 C CA . ARG A 1 116 ? 10.844 1.347 -1.465 1.00 94.00 116 ARG A CA 1
ATOM 939 C C . ARG A 1 116 ? 12.116 0.875 -0.771 1.00 94.00 116 ARG A C 1
ATOM 941 O O . ARG A 1 116 ? 13.172 1.456 -1.005 1.00 94.00 116 ARG A O 1
ATOM 948 N N . GLU A 1 117 ? 12.015 -0.150 0.070 1.00 94.44 117 GLU A N 1
ATOM 949 C CA . GLU A 1 117 ? 13.168 -0.781 0.706 1.00 94.44 117 GLU A CA 1
ATOM 950 C C . GLU A 1 117 ? 13.944 -1.660 -0.284 1.00 94.44 117 GLU A C 1
ATOM 952 O O . GLU A 1 117 ? 15.147 -1.470 -0.450 1.00 94.44 117 GLU A O 1
ATOM 957 N N . GLN A 1 118 ? 13.263 -2.571 -0.988 1.00 95.19 118 GLN A N 1
ATOM 958 C CA . GLN A 1 118 ? 13.891 -3.530 -1.906 1.00 95.19 118 GLN A CA 1
ATOM 959 C C . GLN A 1 118 ? 14.608 -2.857 -3.080 1.00 95.19 118 GLN A C 1
ATOM 961 O O . GLN A 1 118 ? 15.713 -3.255 -3.444 1.00 95.19 118 GLN A O 1
ATOM 966 N N . TRP A 1 119 ? 14.005 -1.822 -3.664 1.00 96.12 119 TRP A N 1
ATOM 967 C CA . TRP A 1 119 ? 14.552 -1.111 -4.820 1.00 96.12 119 TRP A CA 1
ATOM 968 C C . TRP A 1 119 ? 15.238 0.202 -4.445 1.00 96.12 119 TRP A C 1
ATOM 970 O O . TRP A 1 119 ? 15.554 0.988 -5.334 1.00 96.12 119 TRP A O 1
ATOM 980 N N . GLY A 1 120 ? 15.482 0.464 -3.157 1.00 93.62 120 GLY A N 1
ATOM 981 C CA . GLY A 1 120 ? 15.976 1.756 -2.663 1.00 93.62 120 GLY A CA 1
ATOM 982 C C . GLY A 1 120 ? 17.272 2.254 -3.318 1.00 93.62 120 GLY A C 1
ATOM 983 O O . GLY A 1 120 ? 17.480 3.463 -3.418 1.00 93.62 120 GLY A O 1
ATOM 984 N N . ASP A 1 121 ? 1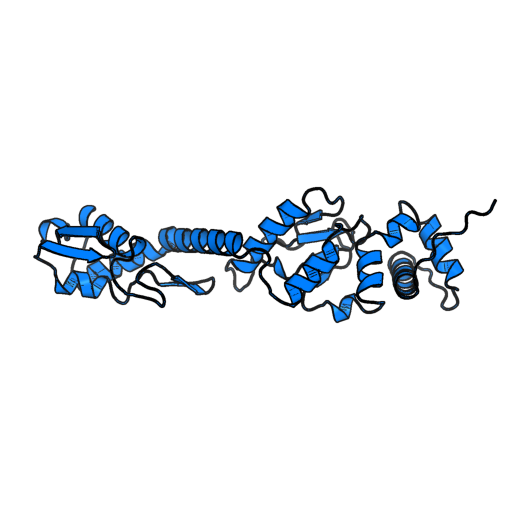8.109 1.336 -3.806 1.00 92.69 121 ASP A N 1
ATOM 985 C CA . ASP A 1 121 ? 19.366 1.637 -4.500 1.00 92.69 121 ASP A CA 1
ATOM 986 C C . ASP A 1 121 ? 19.226 1.714 -6.035 1.00 92.69 121 ASP A C 1
ATOM 988 O O . ASP A 1 121 ? 20.197 2.025 -6.731 1.00 92.69 121 ASP A O 1
ATOM 992 N N . ALA A 1 122 ? 18.039 1.444 -6.588 1.00 94.69 122 ALA A N 1
ATOM 993 C CA . ALA A 1 122 ? 17.808 1.496 -8.025 1.00 94.69 122 ALA A CA 1
ATOM 994 C C . ALA A 1 122 ? 17.871 2.955 -8.525 1.00 94.69 122 ALA A C 1
ATOM 996 O O . A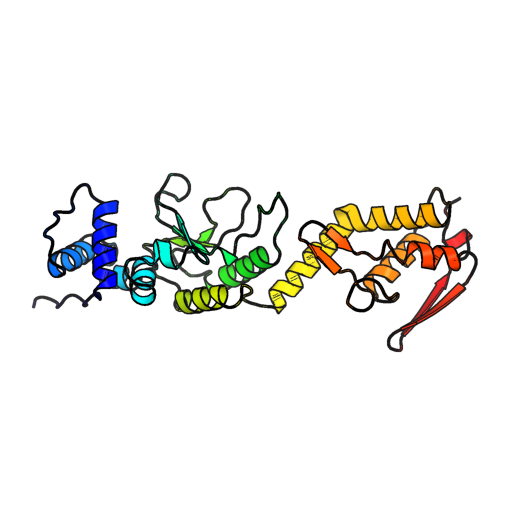LA A 1 122 ? 17.147 3.821 -8.025 1.00 94.69 122 ALA A O 1
ATOM 997 N N . PRO A 1 123 ? 18.695 3.261 -9.545 1.00 90.31 123 PRO A N 1
ATOM 998 C CA . PRO A 1 123 ? 19.002 4.638 -9.945 1.00 90.31 123 PRO A CA 1
ATOM 999 C C . PRO A 1 123 ? 17.790 5.414 -10.479 1.00 90.31 123 PRO A C 1
ATOM 1001 O O . PRO A 1 123 ? 17.762 6.644 -10.414 1.00 90.31 123 PRO A O 1
ATOM 1004 N N . GLY A 1 124 ? 16.801 4.698 -11.015 1.00 90.31 124 GLY A N 1
ATOM 1005 C CA . GLY A 1 124 ? 15.570 5.258 -11.566 1.00 90.31 124 GLY A CA 1
ATOM 1006 C C . GLY A 1 124 ? 14.397 5.305 -10.593 1.00 90.31 124 GLY A C 1
ATOM 1007 O O . GLY A 1 124 ? 13.307 5.694 -11.013 1.00 90.31 124 GLY A O 1
ATOM 1008 N N . LEU A 1 125 ? 14.576 4.884 -9.336 1.00 93.94 125 LEU A N 1
ATOM 1009 C CA . LEU A 1 125 ? 13.484 4.836 -8.372 1.00 93.94 125 LEU A CA 1
ATOM 1010 C C . LEU A 1 125 ? 13.080 6.242 -7.927 1.00 93.94 125 LEU A C 1
ATOM 1012 O O . LEU A 1 125 ? 13.904 7.069 -7.536 1.00 93.94 125 LEU A O 1
ATOM 1016 N N . SER A 1 126 ? 11.780 6.497 -7.950 1.00 91.56 126 SER A N 1
ATOM 1017 C CA . SER A 1 126 ? 11.188 7.742 -7.481 1.00 91.56 126 SER A CA 1
ATOM 1018 C C . SER A 1 126 ? 9.791 7.511 -6.924 1.00 91.56 126 SER A C 1
ATOM 1020 O O . SER A 1 126 ? 9.195 6.444 -7.099 1.00 91.56 126 SER A O 1
ATOM 1022 N N . ASP A 1 127 ? 9.278 8.533 -6.247 1.00 87.88 127 ASP A N 1
ATOM 1023 C CA . ASP A 1 127 ? 7.862 8.599 -5.904 1.00 87.88 127 ASP A CA 1
ATOM 1024 C C . ASP A 1 127 ? 7.097 9.057 -7.153 1.00 87.88 127 ASP A C 1
ATOM 1026 O O . ASP A 1 127 ? 7.598 9.865 -7.943 1.00 87.88 127 ASP A O 1
ATOM 1030 N N . GLY A 1 128 ? 5.905 8.507 -7.373 1.00 80.50 128 GLY A N 1
ATOM 1031 C CA . GLY A 1 128 ? 5.121 8.780 -8.570 1.00 80.50 128 GLY A CA 1
ATOM 1032 C C . GLY A 1 128 ? 4.746 10.259 -8.738 1.00 80.50 128 GLY A C 1
ATOM 1033 O O . GLY A 1 128 ? 4.778 11.052 -7.799 1.00 80.50 128 GLY A O 1
ATOM 1034 N N . PRO A 1 129 ? 4.338 10.667 -9.952 1.00 79.94 129 PRO A N 1
ATOM 1035 C CA . PRO A 1 129 ? 4.102 12.075 -10.288 1.00 79.94 129 PRO A CA 1
ATOM 1036 C C . PRO A 1 129 ? 2.793 12.653 -9.723 1.00 79.94 129 PRO A C 1
ATOM 1038 O O . PRO A 1 129 ? 2.440 13.804 -10.020 1.00 79.94 129 PRO A O 1
ATOM 1041 N N . TYR A 1 130 ? 2.026 11.859 -8.976 1.00 76.50 130 TYR A N 1
ATOM 1042 C CA . TYR A 1 130 ? 0.730 12.236 -8.429 1.00 76.50 130 TYR A CA 1
ATOM 1043 C C . TYR A 1 130 ? 0.908 12.887 -7.054 1.00 76.50 130 TYR A C 1
ATOM 1045 O O . TYR A 1 130 ? 1.548 12.348 -6.162 1.00 76.50 130 TYR A O 1
ATOM 1053 N N . SER A 1 131 ? 0.361 14.092 -6.883 1.00 70.25 131 SER A N 1
ATOM 1054 C CA . SER A 1 131 ? 0.403 14.781 -5.589 1.00 70.25 131 SER A CA 1
ATOM 1055 C C . SER A 1 131 ? -0.548 14.114 -4.598 1.00 70.25 131 SER A C 1
ATOM 1057 O O . SER A 1 131 ? -1.690 13.857 -4.969 1.00 70.25 131 SER A O 1
ATOM 1059 N N . ASN A 1 132 ? -0.106 13.948 -3.346 1.00 67.56 132 ASN A N 1
ATOM 1060 C CA . ASN A 1 132 ? -0.862 13.294 -2.264 1.00 67.56 132 ASN A CA 1
ATOM 1061 C C . ASN A 1 132 ? -1.233 11.847 -2.597 1.00 67.56 132 ASN A C 1
ATOM 1063 O O . ASN A 1 132 ? -2.377 11.441 -2.416 1.00 67.56 132 ASN A O 1
ATOM 1067 N N . CYS A 1 133 ? -0.288 11.129 -3.189 1.00 69.88 133 CYS A N 1
ATOM 1068 C CA . CYS A 1 133 ? -0.463 9.742 -3.529 1.00 69.88 133 CYS A CA 1
ATOM 1069 C C . CYS A 1 133 ? 0.892 9.054 -3.533 1.00 69.88 133 CYS A C 1
ATOM 1071 O O . CYS A 1 133 ? 1.762 9.423 -4.324 1.00 69.88 133 CYS A O 1
ATOM 1073 N N . ASP A 1 134 ? 1.050 8.032 -2.697 1.00 75.12 134 ASP A N 1
ATOM 1074 C CA . ASP A 1 134 ? 2.233 7.191 -2.778 1.00 75.12 134 ASP A CA 1
ATOM 1075 C C . ASP A 1 134 ? 2.081 6.249 -3.975 1.00 75.12 134 ASP A C 1
ATOM 1077 O O . ASP A 1 134 ? 1.050 5.605 -4.172 1.00 75.12 134 ASP A O 1
ATOM 1081 N N . TYR A 1 135 ? 3.104 6.261 -4.822 1.00 87.81 135 TYR A N 1
ATOM 1082 C CA . TYR A 1 135 ? 3.281 5.398 -5.983 1.00 87.81 135 TYR A CA 1
ATOM 1083 C C . TYR A 1 135 ? 4.770 5.127 -6.103 1.00 87.81 135 TYR A C 1
ATOM 1085 O O . TYR A 1 135 ? 5.572 6.060 -6.055 1.00 87.81 135 TYR A O 1
ATOM 1093 N N . ILE A 1 136 ? 5.142 3.881 -6.352 1.00 93.00 136 ILE A N 1
ATOM 1094 C CA . ILE A 1 136 ? 6.479 3.560 -6.833 1.00 93.00 136 ILE A CA 1
ATOM 1095 C C . ILE A 1 136 ? 6.531 3.813 -8.336 1.00 93.00 136 ILE A C 1
ATOM 1097 O O . ILE A 1 136 ? 5.712 3.289 -9.099 1.00 93.00 136 ILE A O 1
ATOM 1101 N N . ALA A 1 137 ? 7.506 4.621 -8.747 1.00 94.38 137 ALA A N 1
ATOM 1102 C CA . ALA A 1 137 ? 7.790 4.924 -10.136 1.00 94.38 137 ALA A CA 1
ATOM 1103 C C . ALA A 1 137 ? 9.242 4.593 -10.484 1.00 94.38 137 ALA A C 1
ATOM 1105 O O . ALA A 1 137 ? 10.168 4.969 -9.764 1.00 94.38 137 ALA A O 1
ATOM 1106 N N . LEU A 1 138 ? 9.434 3.934 -11.623 1.00 96.56 138 LEU A N 1
ATOM 1107 C CA . LEU A 1 138 ? 10.742 3.647 -12.195 1.00 96.56 138 LEU A CA 1
ATOM 1108 C C . LEU A 1 138 ? 10.931 4.458 -13.479 1.00 96.56 138 LEU A C 1
ATOM 1110 O O . LEU A 1 138 ? 10.091 4.406 -14.379 1.00 96.56 138 LEU A O 1
ATOM 1114 N N . ASP A 1 139 ? 12.033 5.196 -13.571 1.00 95.75 139 ASP A N 1
ATOM 1115 C CA . ASP A 1 139 ? 12.484 5.819 -14.817 1.00 95.75 139 ASP A CA 1
ATOM 1116 C C . ASP A 1 139 ? 12.736 4.737 -15.871 1.00 95.75 139 ASP A C 1
ATOM 1118 O O . ASP A 1 139 ? 13.591 3.868 -15.690 1.00 95.75 139 ASP A O 1
ATOM 1122 N N . LEU A 1 140 ? 11.986 4.798 -16.975 1.00 96.06 140 LEU A N 1
ATOM 1123 C CA . LEU A 1 140 ? 12.048 3.799 -18.036 1.00 96.06 140 LEU A CA 1
ATOM 1124 C C . LEU A 1 140 ? 13.437 3.648 -18.635 1.00 96.06 140 LEU A C 1
ATOM 1126 O O . LEU A 1 140 ? 13.775 2.563 -19.114 1.00 96.06 140 LEU A O 1
ATOM 1130 N N . ASP A 1 141 ? 14.210 4.729 -18.627 1.00 94.69 141 ASP A N 1
ATOM 1131 C CA . ASP A 1 141 ? 15.498 4.753 -19.290 1.00 94.69 141 ASP A CA 1
ATOM 1132 C C . ASP A 1 141 ? 16.667 4.461 -18.316 1.00 94.69 141 ASP A C 1
ATOM 1134 O O . ASP A 1 141 ? 17.826 4.372 -18.730 1.00 94.69 141 ASP A O 1
ATOM 1138 N N . SER A 1 142 ? 16.371 4.236 -17.030 1.00 95.88 142 SER A N 1
ATOM 1139 C CA . SER A 1 142 ? 17.335 3.790 -16.014 1.00 95.88 142 SER A CA 1
ATOM 1140 C C . SER A 1 142 ? 17.431 2.263 -15.932 1.00 95.88 142 SER A C 1
ATOM 1142 O O . SER A 1 142 ? 16.537 1.549 -16.386 1.00 95.88 142 SER A O 1
ATOM 1144 N N . GLU A 1 143 ? 18.517 1.763 -15.334 1.00 96.12 143 GLU A N 1
ATOM 1145 C CA . GLU A 1 143 ? 18.722 0.332 -15.072 1.00 96.12 143 GLU A CA 1
ATOM 1146 C C . GLU A 1 143 ? 17.559 -0.255 -14.256 1.00 96.12 143 GLU A C 1
ATOM 1148 O O . GLU A 1 143 ? 17.135 0.330 -13.254 1.00 96.12 143 GLU A O 1
ATOM 1153 N N . ALA A 1 144 ? 17.028 -1.391 -14.716 1.00 96.56 144 ALA A N 1
ATOM 1154 C CA . ALA A 1 144 ? 15.938 -2.085 -14.047 1.00 96.56 144 ALA A CA 1
ATOM 1155 C C . ALA A 1 144 ? 16.421 -2.750 -12.747 1.00 96.56 144 ALA A C 1
ATOM 1157 O O . ALA A 1 144 ? 17.509 -3.331 -12.737 1.00 96.56 144 ALA A O 1
ATOM 1158 N N . PRO A 1 145 ? 15.613 -2.745 -11.669 1.00 97.00 145 PRO A N 1
ATOM 1159 C CA . PRO A 1 145 ? 15.840 -3.651 -10.547 1.00 97.00 145 PRO A CA 1
ATOM 1160 C C . PRO A 1 145 ? 15.924 -5.109 -11.028 1.00 97.00 145 PRO A C 1
ATOM 1162 O O . PRO A 1 145 ? 15.146 -5.516 -11.893 1.00 97.00 145 PRO A O 1
ATOM 1165 N N . GLU A 1 146 ? 16.849 -5.900 -10.472 1.00 93.19 146 GLU A N 1
ATOM 1166 C CA . GLU A 1 146 ? 17.125 -7.269 -10.949 1.00 93.19 146 GLU A CA 1
ATOM 1167 C C . GLU A 1 146 ? 15.891 -8.189 -10.909 1.00 93.19 146 GLU A C 1
ATOM 1169 O O . GLU A 1 146 ? 15.723 -9.041 -11.781 1.00 93.19 146 GLU A O 1
ATOM 1174 N N . ASP A 1 147 ? 15.018 -8.006 -9.917 1.00 95.00 147 ASP A N 1
ATOM 1175 C CA . ASP A 1 147 ? 13.806 -8.795 -9.678 1.00 95.00 147 ASP A CA 1
ATOM 1176 C C . ASP A 1 147 ? 12.527 -8.138 -10.228 1.00 95.00 147 ASP A C 1
ATOM 1178 O O . ASP A 1 147 ? 11.434 -8.670 -10.041 1.00 95.00 147 ASP A O 1
ATOM 1182 N N . MET A 1 148 ? 12.638 -7.009 -10.943 1.00 95.88 148 MET A N 1
ATOM 1183 C CA . MET A 1 148 ? 11.497 -6.176 -11.343 1.00 95.88 148 MET A CA 1
ATOM 1184 C C . MET A 1 148 ? 10.364 -6.986 -11.979 1.00 95.88 148 MET A C 1
ATOM 1186 O O . MET A 1 148 ? 9.215 -6.875 -11.563 1.00 95.88 148 MET A O 1
ATOM 1190 N N . THR A 1 149 ? 10.660 -7.810 -12.984 1.00 94.12 149 THR A N 1
ATOM 1191 C CA . THR A 1 149 ? 9.619 -8.559 -13.702 1.00 94.12 149 THR A CA 1
ATOM 1192 C C . THR A 1 149 ? 9.032 -9.699 -12.873 1.00 94.12 149 THR A C 1
ATOM 1194 O O . THR A 1 149 ? 7.843 -9.969 -12.984 1.00 94.12 149 THR A O 1
ATOM 1197 N N . GLU A 1 150 ? 9.829 -10.339 -12.009 1.00 94.81 150 GLU A N 1
ATOM 1198 C CA . GLU A 1 150 ? 9.324 -11.365 -11.082 1.00 94.81 150 GLU A CA 1
ATOM 1199 C C . GLU A 1 150 ? 8.348 -10.746 -10.077 1.00 94.81 150 GLU A C 1
ATOM 1201 O O . GLU A 1 150 ? 7.258 -11.272 -9.854 1.00 94.81 150 GLU A O 1
ATOM 1206 N N . THR A 1 151 ? 8.699 -9.579 -9.543 1.00 94.94 151 THR A N 1
ATOM 1207 C CA . THR A 1 151 ? 7.864 -8.809 -8.623 1.00 94.94 151 THR A CA 1
ATOM 1208 C C . THR A 1 151 ? 6.570 -8.324 -9.282 1.00 94.94 151 THR A C 1
ATOM 1210 O O . THR A 1 151 ? 5.501 -8.411 -8.676 1.00 94.94 151 THR A O 1
ATOM 1213 N N . LEU A 1 152 ? 6.622 -7.851 -10.532 1.00 93.94 152 LEU A N 1
ATOM 1214 C CA . LEU A 1 152 ? 5.419 -7.448 -11.272 1.00 93.94 152 LEU A CA 1
ATOM 1215 C C . LEU A 1 152 ? 4.491 -8.642 -11.565 1.00 93.94 152 LEU A C 1
ATOM 1217 O O . LEU A 1 152 ? 3.281 -8.529 -11.368 1.00 93.94 152 LEU A O 1
ATOM 1221 N N . ASP A 1 153 ? 5.043 -9.792 -11.962 1.00 92.62 153 ASP A N 1
ATOM 1222 C CA . ASP A 1 153 ? 4.276 -11.027 -12.193 1.00 92.62 153 ASP A CA 1
ATOM 1223 C C . ASP A 1 153 ? 3.655 -11.569 -10.888 1.00 92.62 153 ASP A C 1
ATOM 1225 O O . ASP A 1 153 ? 2.534 -12.099 -10.876 1.00 92.62 153 ASP A O 1
ATOM 1229 N N . ALA A 1 154 ? 4.370 -11.425 -9.767 1.00 91.50 154 ALA A N 1
ATOM 1230 C CA . ALA A 1 154 ? 3.863 -11.774 -8.446 1.00 91.50 154 ALA A CA 1
ATOM 1231 C C . ALA A 1 154 ? 2.661 -10.898 -8.069 1.00 91.50 154 ALA A C 1
ATOM 1233 O O . ALA A 1 154 ? 1.621 -11.443 -7.702 1.00 91.50 154 ALA A O 1
ATOM 1234 N N . LEU A 1 155 ? 2.766 -9.577 -8.254 1.00 90.81 155 LEU A N 1
ATOM 1235 C CA . LEU A 1 155 ? 1.680 -8.619 -8.009 1.00 90.81 155 LEU A CA 1
ATOM 1236 C C . LEU A 1 155 ? 0.452 -8.855 -8.895 1.00 90.81 155 LEU A C 1
ATOM 1238 O O . LEU A 1 155 ? -0.677 -8.665 -8.443 1.00 90.81 155 LEU A O 1
ATOM 1242 N N . GLU A 1 156 ? 0.648 -9.283 -10.146 1.00 88.56 156 GLU A N 1
ATOM 1243 C CA . GLU A 1 156 ? -0.452 -9.690 -11.028 1.00 88.56 156 GLU A CA 1
ATOM 1244 C C . GLU A 1 156 ? -1.228 -10.882 -10.448 1.00 88.56 156 GLU A C 1
ATOM 1246 O O . GLU A 1 156 ? -2.457 -10.942 -10.534 1.00 88.56 156 GLU A O 1
ATOM 1251 N N . SER A 1 157 ? -0.508 -11.840 -9.862 1.00 88.69 157 SER A N 1
ATOM 1252 C CA . SER A 1 157 ? -1.078 -13.085 -9.344 1.00 88.69 157 SER A CA 1
ATOM 1253 C C . SER A 1 157 ? -1.691 -12.921 -7.952 1.00 88.69 157 SER A C 1
ATOM 1255 O O . SER A 1 157 ? -2.724 -13.525 -7.650 1.00 88.69 157 SER A O 1
ATOM 1257 N N . TYR A 1 158 ? -1.047 -12.128 -7.099 1.00 90.81 158 TYR A N 1
ATOM 1258 C CA . TYR A 1 158 ? -1.452 -11.841 -5.731 1.00 90.81 158 TYR A CA 1
ATOM 1259 C C . TYR A 1 158 ? -1.046 -10.402 -5.382 1.00 90.81 158 TYR A C 1
ATOM 1261 O O . TYR A 1 158 ? 0.142 -10.091 -5.380 1.00 90.81 158 TYR A O 1
ATOM 1269 N N . PRO A 1 159 ? -2.001 -9.510 -5.067 1.00 89.25 159 PRO A N 1
ATOM 1270 C CA . PRO A 1 159 ? -1.735 -8.076 -4.968 1.00 89.25 159 PRO A CA 1
ATOM 1271 C C . PRO A 1 159 ? -0.985 -7.661 -3.691 1.00 89.25 159 PRO A C 1
ATOM 1273 O O . PRO A 1 159 ? -0.915 -6.471 -3.411 1.00 89.25 159 PRO A O 1
ATOM 1276 N N . VAL A 1 160 ? -0.443 -8.599 -2.910 1.00 93.94 160 VAL A N 1
ATOM 1277 C CA . VAL A 1 160 ? 0.285 -8.337 -1.661 1.00 93.94 160 VAL A CA 1
ATOM 1278 C C . VAL A 1 160 ? 1.680 -8.947 -1.766 1.00 93.94 160 VAL A C 1
ATOM 1280 O O . VAL A 1 160 ? 1.821 -10.147 -1.996 1.00 93.94 160 VAL A O 1
ATOM 1283 N N . LEU A 1 161 ? 2.712 -8.122 -1.590 1.00 93.94 161 LEU A N 1
ATOM 1284 C CA . LEU A 1 161 ? 4.110 -8.567 -1.634 1.00 93.94 161 LEU A CA 1
ATOM 1285 C C . LEU A 1 161 ? 4.559 -9.240 -0.338 1.00 93.94 161 LEU A C 1
ATOM 1287 O O . LEU A 1 161 ? 5.325 -10.201 -0.374 1.00 93.94 161 LEU A O 1
ATOM 1291 N N . ASP A 1 162 ? 4.091 -8.727 0.798 1.00 96.12 162 ASP A N 1
ATOM 1292 C CA . ASP A 1 162 ? 4.460 -9.214 2.121 1.00 96.12 162 ASP A CA 1
ATOM 1293 C C . ASP A 1 162 ? 3.252 -9.134 3.067 1.00 96.12 162 ASP A C 1
ATOM 1295 O O . ASP A 1 162 ? 2.794 -8.047 3.432 1.00 96.12 162 ASP A O 1
ATOM 1299 N N . ASP A 1 163 ? 2.728 -10.299 3.460 1.00 95.12 163 ASP A N 1
ATOM 1300 C CA . ASP A 1 163 ? 1.571 -10.402 4.357 1.00 95.12 163 ASP A CA 1
ATOM 1301 C C . ASP A 1 163 ? 1.873 -9.8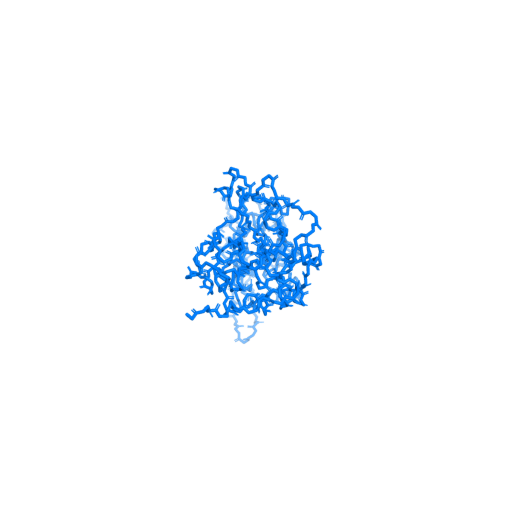66 5.768 1.00 95.12 163 ASP A C 1
ATOM 1303 O O . ASP A 1 163 ? 0.962 -9.410 6.461 1.00 95.12 163 ASP A O 1
ATOM 1307 N N . GLN A 1 164 ? 3.133 -9.912 6.218 1.00 96.62 164 GLN A N 1
ATOM 1308 C CA . GLN A 1 164 ? 3.510 -9.374 7.522 1.00 96.62 164 GLN A CA 1
ATOM 1309 C C . GLN A 1 164 ? 3.476 -7.847 7.489 1.00 96.62 164 GLN A C 1
ATOM 1311 O O . GLN A 1 164 ? 2.850 -7.244 8.359 1.00 96.62 164 GLN A O 1
ATOM 1316 N N . VAL A 1 165 ? 4.082 -7.224 6.474 1.00 96.06 165 VAL A N 1
ATOM 1317 C CA . VAL A 1 165 ? 4.048 -5.759 6.325 1.00 96.06 165 VAL A CA 1
ATOM 1318 C C . VAL A 1 165 ? 2.614 -5.276 6.116 1.00 96.06 165 VAL A C 1
ATOM 1320 O O . VAL A 1 165 ? 2.213 -4.274 6.705 1.00 96.06 165 VAL A O 1
ATOM 1323 N N . TRP A 1 166 ? 1.811 -6.006 5.338 1.00 94.31 166 TRP A N 1
ATOM 1324 C CA . TRP A 1 166 ? 0.389 -5.699 5.186 1.00 94.31 166 TRP A CA 1
ATOM 1325 C C . TRP A 1 166 ? -0.357 -5.755 6.522 1.00 94.31 166 TRP A C 1
ATOM 1327 O O . TRP A 1 166 ? -1.073 -4.811 6.860 1.00 94.31 166 TRP A O 1
ATOM 1337 N N . SER A 1 167 ? -0.141 -6.808 7.315 1.00 92.69 167 SER A N 1
ATOM 1338 C CA . SER A 1 167 ? -0.746 -6.924 8.642 1.00 92.69 167 SER A CA 1
ATOM 1339 C C . SER A 1 167 ? -0.313 -5.791 9.578 1.00 92.69 167 SER A C 1
ATOM 1341 O O . SER A 1 167 ? -1.146 -5.267 10.312 1.00 92.69 167 SER A O 1
ATOM 1343 N N . GLU A 1 168 ? 0.955 -5.377 9.544 1.00 94.81 168 GLU A N 1
ATOM 1344 C CA . GLU A 1 168 ? 1.461 -4.252 10.340 1.00 94.81 168 GLU A CA 1
ATOM 1345 C C . GLU A 1 168 ? 0.780 -2.930 9.949 1.00 94.81 168 GLU A C 1
ATOM 1347 O O . GLU A 1 168 ? 0.290 -2.212 10.821 1.00 94.81 168 GLU A O 1
ATOM 1352 N N . VAL A 1 169 ? 0.665 -2.645 8.648 1.00 92.88 169 VAL A N 1
ATOM 1353 C CA . VAL A 1 169 ? -0.015 -1.446 8.129 1.00 92.88 169 VAL A CA 1
ATOM 1354 C C . VAL A 1 169 ? -1.507 -1.444 8.474 1.00 92.88 169 VAL A C 1
ATOM 1356 O O . VAL A 1 169 ? -2.048 -0.408 8.859 1.00 92.88 169 VAL A O 1
ATOM 1359 N N . GLU A 1 170 ? -2.182 -2.592 8.383 1.00 91.88 170 GLU A N 1
ATOM 1360 C CA . GLU A 1 170 ? -3.576 -2.725 8.818 1.00 91.88 170 GLU A CA 1
ATOM 1361 C C . GLU A 1 170 ? -3.734 -2.391 10.306 1.00 91.88 170 GLU A C 1
ATOM 1363 O O . GLU A 1 170 ? -4.645 -1.650 10.674 1.00 91.88 170 GLU A O 1
ATOM 1368 N N . GLN A 1 171 ? -2.827 -2.862 11.164 1.00 92.12 171 GLN A N 1
ATOM 1369 C CA . GLN A 1 171 ? -2.864 -2.529 12.591 1.00 92.12 171 GLN A CA 1
ATOM 1370 C C . GLN A 1 171 ? -2.604 -1.043 12.861 1.00 92.12 171 GLN A C 1
ATOM 1372 O O . GLN A 1 171 ? -3.268 -0.455 13.717 1.00 92.12 171 GLN A O 1
ATOM 1377 N N . GLU A 1 172 ? -1.679 -0.420 12.129 1.00 92.94 172 GLU A N 1
ATOM 1378 C CA . GLU A 1 172 ? -1.441 1.025 12.210 1.00 92.94 172 GLU A CA 1
ATOM 1379 C C . GLU A 1 172 ? -2.703 1.825 11.850 1.00 92.94 172 GLU A C 1
ATOM 1381 O O . GLU A 1 172 ? -3.081 2.725 12.600 1.00 92.94 172 GLU A O 1
ATOM 1386 N N . GLN A 1 173 ? -3.397 1.463 10.765 1.00 91.06 173 GLN A N 1
ATOM 1387 C CA . GLN A 1 173 ? -4.638 2.137 10.369 1.00 91.06 173 GLN A CA 1
ATOM 1388 C C . GLN A 1 173 ? -5.787 1.908 11.354 1.00 91.06 173 GLN A C 1
ATOM 1390 O O . GLN A 1 173 ? -6.522 2.841 11.670 1.00 91.06 173 GLN A O 1
ATOM 1395 N N . ILE A 1 174 ? -5.948 0.690 11.879 1.00 92.56 174 ILE A N 1
ATOM 1396 C CA . ILE A 1 174 ? -6.953 0.407 12.914 1.00 92.56 174 ILE A CA 1
ATOM 1397 C C . ILE A 1 174 ? -6.696 1.281 14.151 1.00 92.56 174 ILE A C 1
ATOM 1399 O O . ILE A 1 174 ? -7.637 1.841 14.721 1.00 92.56 174 ILE A O 1
ATOM 1403 N N . GLN A 1 175 ? -5.432 1.426 14.559 1.00 94.00 175 GLN A N 1
ATOM 1404 C CA . GLN A 1 175 ? -5.046 2.295 15.669 1.00 94.00 175 GLN A CA 1
ATOM 1405 C C . GLN A 1 175 ? -5.326 3.773 15.360 1.00 94.00 175 GLN A C 1
ATOM 1407 O O . GLN A 1 175 ? -5.859 4.485 16.211 1.00 94.00 175 GLN A O 1
ATOM 1412 N N . GLU A 1 176 ? -5.030 4.232 14.146 1.00 91.94 176 GLU A N 1
ATOM 1413 C CA . GLU A 1 176 ? -5.354 5.591 13.715 1.00 91.94 176 GLU A CA 1
ATOM 1414 C C . GLU A 1 176 ? -6.868 5.854 13.746 1.00 91.94 176 GLU A C 1
ATOM 1416 O O . GLU A 1 176 ? -7.313 6.856 14.308 1.00 91.94 176 GLU A O 1
ATOM 1421 N N . HIS A 1 177 ? -7.683 4.943 13.210 1.00 92.56 177 HIS A N 1
ATOM 1422 C CA . HIS A 1 177 ? -9.145 5.058 13.231 1.00 92.56 177 HIS A CA 1
ATOM 1423 C C . HIS A 1 177 ? -9.701 5.070 14.654 1.00 92.56 177 HIS A C 1
ATOM 1425 O O . HIS A 1 177 ? -10.623 5.835 14.958 1.00 92.56 177 HIS A O 1
ATOM 1431 N N . TRP A 1 178 ? -9.112 4.276 15.549 1.00 95.00 178 TRP A N 1
ATOM 1432 C CA . TRP A 1 178 ? -9.452 4.283 16.967 1.00 95.00 178 TRP A CA 1
ATOM 1433 C C . TRP A 1 178 ? -9.196 5.650 17.606 1.00 95.00 178 TRP A C 1
ATOM 1435 O O . TRP A 1 178 ? -10.077 6.183 18.288 1.00 95.00 178 TRP A O 1
ATOM 1445 N N . ASP A 1 179 ? -8.024 6.233 17.356 1.00 94.25 179 ASP A N 1
ATOM 1446 C CA . ASP A 1 179 ? -7.631 7.527 17.915 1.00 94.25 179 ASP A CA 1
ATOM 1447 C C . ASP A 1 179 ? -8.407 8.699 17.287 1.00 94.25 179 ASP A C 1
ATOM 1449 O O . ASP A 1 179 ? -8.705 9.682 17.972 1.00 94.25 179 ASP A O 1
ATOM 1453 N N . ASN A 1 180 ? -8.785 8.581 16.011 1.00 91.75 180 ASN A N 1
ATOM 1454 C CA . ASN A 1 180 ? -9.502 9.613 15.265 1.00 91.75 180 ASN A CA 1
ATOM 1455 C C . ASN A 1 180 ? -10.999 9.673 15.601 1.00 91.75 180 ASN A C 1
ATOM 1457 O O . ASN A 1 180 ? -11.533 10.765 15.820 1.00 91.75 180 ASN A O 1
ATOM 1461 N N . TYR A 1 181 ? -11.694 8.531 15.621 1.00 92.88 181 TYR A N 1
ATOM 1462 C CA . TYR A 1 181 ? -13.142 8.491 15.875 1.00 92.88 181 TYR A CA 1
ATOM 1463 C C . TYR A 1 181 ? -13.594 7.318 16.748 1.00 92.88 181 TYR A C 1
ATOM 1465 O O . TYR A 1 181 ? -14.454 7.515 17.613 1.00 92.88 181 TYR A O 1
ATOM 1473 N N . GLY A 1 182 ? -13.011 6.127 16.573 1.00 94.75 182 GLY A N 1
ATOM 1474 C CA . GLY A 1 182 ? -13.532 4.881 17.143 1.00 94.75 182 GLY A CA 1
ATOM 1475 C C . GLY A 1 182 ? -13.682 4.928 18.660 1.00 94.75 182 GLY A C 1
ATOM 1476 O O . GLY A 1 182 ? -14.728 4.572 19.208 1.00 94.75 182 GLY A O 1
ATOM 1477 N N . ARG A 1 183 ? -12.679 5.476 19.353 1.00 96.31 183 ARG A N 1
ATOM 1478 C CA . ARG A 1 183 ? -12.698 5.608 20.812 1.00 96.31 183 ARG A CA 1
ATOM 1479 C C . ARG A 1 183 ? -13.863 6.461 21.296 1.00 96.31 183 ARG A C 1
ATOM 1481 O O . ARG A 1 183 ? -14.606 6.062 22.193 1.00 96.31 183 ARG A O 1
ATOM 1488 N N . TRP A 1 184 ? -14.044 7.634 20.692 1.00 95.81 184 TRP A N 1
ATOM 1489 C CA . TRP A 1 184 ? -15.101 8.558 21.094 1.00 95.81 184 TRP A CA 1
ATOM 1490 C C . TRP A 1 184 ? -16.493 8.006 20.779 1.00 95.81 184 TRP A C 1
ATOM 1492 O O . TRP A 1 184 ? -17.392 8.105 21.623 1.00 95.81 184 TRP A O 1
ATOM 1502 N N . ASP A 1 185 ? -16.671 7.410 19.598 1.00 96.50 185 ASP A N 1
ATOM 1503 C CA . ASP A 1 185 ? -17.945 6.834 19.169 1.00 96.50 185 ASP A CA 1
ATOM 1504 C C . ASP A 1 185 ? -18.360 5.667 20.064 1.00 96.50 185 ASP A C 1
ATOM 1506 O O . ASP A 1 185 ? -19.500 5.627 20.543 1.00 96.50 185 ASP A O 1
ATOM 1510 N N . LEU A 1 186 ? -17.428 4.772 20.394 1.00 96.56 186 LEU A N 1
ATOM 1511 C CA . LEU A 1 186 ? -17.714 3.660 21.287 1.00 96.56 186 LEU A CA 1
ATOM 1512 C C . LEU A 1 186 ? -18.039 4.139 22.707 1.00 96.56 186 LEU A C 1
ATOM 1514 O O . LEU A 1 186 ? -19.028 3.702 23.302 1.00 96.56 186 LEU A O 1
ATOM 1518 N N . HIS A 1 187 ? -17.259 5.074 23.257 1.00 97.44 187 HIS A N 1
ATOM 1519 C CA . HIS A 1 187 ? -17.539 5.660 24.575 1.00 97.44 187 HIS A CA 1
ATOM 1520 C C . HIS A 1 187 ? -18.915 6.328 24.604 1.00 97.44 187 HIS A C 1
ATOM 1522 O O . HIS A 1 187 ? -19.682 6.163 25.558 1.00 97.44 187 HIS A O 1
ATOM 1528 N N . LYS A 1 188 ? -19.273 7.050 23.538 1.00 97.12 188 LYS A N 1
ATOM 1529 C CA . LYS A 1 188 ? -20.605 7.633 23.369 1.00 97.12 188 LYS A CA 1
ATOM 1530 C C . LYS A 1 188 ? -21.695 6.561 23.328 1.00 97.12 188 LYS A C 1
ATOM 1532 O O . LYS A 1 188 ? -22.675 6.705 24.059 1.00 97.12 188 LYS A O 1
ATOM 1537 N N . ALA A 1 189 ? -21.522 5.492 22.557 1.00 97.62 189 ALA A N 1
ATOM 1538 C CA . ALA A 1 189 ? -22.483 4.394 22.490 1.00 97.62 189 ALA A CA 1
ATOM 1539 C C . ALA A 1 189 ? -22.696 3.742 23.869 1.00 97.62 189 ALA A C 1
ATOM 1541 O O . ALA A 1 189 ? -23.829 3.453 24.260 1.00 97.62 189 ALA A O 1
ATOM 1542 N N . VAL A 1 190 ? -21.626 3.579 24.657 1.00 97.69 190 VAL A N 1
ATOM 1543 C CA . VAL A 1 190 ? -21.714 3.085 26.039 1.00 97.69 190 VAL A CA 1
ATOM 1544 C C . VAL A 1 190 ? -22.492 4.055 26.932 1.00 97.69 190 VAL A C 1
ATOM 1546 O O . VAL A 1 190 ? -23.389 3.608 27.650 1.00 97.69 190 VAL A O 1
ATOM 1549 N N . ARG A 1 191 ? -22.208 5.368 26.875 1.00 97.19 191 ARG A N 1
ATOM 1550 C CA . ARG A 1 191 ? -22.958 6.397 27.629 1.00 97.19 191 ARG A CA 1
ATOM 1551 C C . ARG A 1 191 ? -24.452 6.327 27.353 1.00 97.19 191 ARG A C 1
ATOM 1553 O O . ARG A 1 191 ? -25.251 6.301 28.289 1.00 97.19 191 ARG A O 1
ATOM 1560 N N . GLU A 1 192 ? -24.816 6.259 26.078 1.00 97.44 192 GLU A N 1
ATOM 1561 C CA . GLU A 1 192 ? -26.207 6.171 25.638 1.00 97.44 192 GLU A CA 1
ATOM 1562 C C . GLU A 1 192 ? -26.870 4.882 26.141 1.00 97.44 192 GLU A C 1
ATOM 1564 O O . GLU A 1 192 ? -27.970 4.933 26.695 1.00 97.44 192 GLU A O 1
ATOM 1569 N N . ALA A 1 193 ? -26.178 3.741 26.048 1.00 97.56 193 ALA A N 1
ATOM 1570 C CA . ALA A 1 193 ? -26.693 2.448 26.497 1.00 97.56 193 ALA A CA 1
ATOM 1571 C C . ALA A 1 193 ? -26.960 2.384 28.012 1.00 97.56 193 ALA A C 1
ATOM 1573 O O . ALA A 1 193 ? -27.891 1.700 28.444 1.00 97.56 193 ALA A O 1
ATOM 1574 N N . ILE A 1 194 ? -26.169 3.090 28.828 1.00 96.62 194 ILE A N 1
ATOM 1575 C CA . ILE A 1 194 ? -26.341 3.125 30.292 1.00 96.62 194 ILE A CA 1
ATOM 1576 C C . ILE A 1 194 ? -27.121 4.348 30.796 1.00 96.62 194 ILE A C 1
ATOM 1578 O O . ILE A 1 194 ? -27.384 4.448 31.997 1.00 96.62 194 ILE A O 1
ATOM 1582 N N . GLY A 1 195 ? -27.493 5.271 29.903 1.00 95.44 195 GLY A N 1
ATOM 1583 C CA . GLY A 1 195 ? -28.184 6.515 30.243 1.00 95.44 195 GLY A CA 1
ATOM 1584 C C . GLY A 1 195 ? -27.341 7.484 31.080 1.00 95.44 195 GLY A C 1
ATOM 1585 O O . GLY A 1 195 ? -27.886 8.156 31.956 1.00 95.44 195 GLY A O 1
ATOM 1586 N N . ALA A 1 196 ? -26.027 7.531 30.851 1.00 94.94 196 ALA A N 1
ATOM 1587 C CA . ALA A 1 196 ? -25.103 8.435 31.535 1.00 94.94 196 ALA A CA 1
ATOM 1588 C C . ALA A 1 196 ? -24.790 9.672 30.685 1.00 94.94 196 ALA A C 1
ATOM 1590 O O . ALA A 1 196 ? -24.724 9.591 29.460 1.00 94.94 196 ALA A O 1
ATOM 1591 N N . TYR A 1 197 ? -24.564 10.811 31.345 1.00 93.12 197 TYR A N 1
ATOM 1592 C CA . TYR A 1 197 ? -24.070 12.020 30.679 1.00 93.12 197 TYR A CA 1
ATOM 1593 C C . TYR A 1 197 ? -22.554 11.947 30.448 1.00 93.12 197 TYR A C 1
ATOM 1595 O O . TYR A 1 197 ? -22.084 12.227 29.349 1.00 93.12 197 TYR A O 1
ATOM 1603 N N . GLU A 1 198 ? -21.803 11.493 31.455 1.00 95.00 198 GLU A N 1
ATOM 1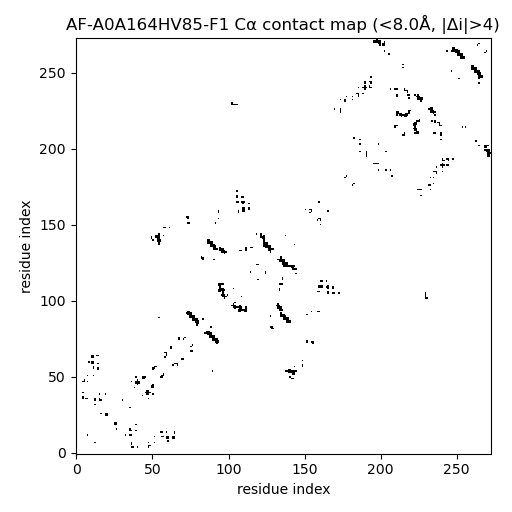604 C CA . GLU A 1 198 ? -20.349 11.338 31.405 1.00 95.00 198 GLU A CA 1
ATOM 1605 C C . GLU A 1 198 ? -19.901 9.995 31.996 1.00 95.00 198 GLU A C 1
ATOM 1607 O O . GLU A 1 198 ? -20.563 9.407 32.861 1.00 95.00 198 GLU A O 1
ATOM 1612 N N . LEU A 1 199 ? -18.771 9.506 31.486 1.00 96.94 199 LEU A N 1
ATOM 1613 C CA . LEU A 1 199 ? -18.068 8.329 31.984 1.00 96.94 199 LEU A CA 1
ATOM 1614 C C . LEU A 1 199 ? -16.937 8.767 32.913 1.00 96.94 199 LEU A C 1
ATOM 1616 O O . LEU A 1 199 ? -16.420 9.873 32.792 1.00 96.94 199 LEU A O 1
ATOM 1620 N N . THR A 1 200 ? -16.545 7.899 33.838 1.00 97.50 200 THR A N 1
ATOM 1621 C CA . THR A 1 200 ? -15.288 8.073 34.577 1.00 97.50 200 THR A CA 1
ATOM 1622 C C . THR A 1 200 ? -14.102 7.584 33.735 1.00 97.50 200 THR A C 1
ATOM 1624 O O . THR A 1 200 ? -14.258 6.679 32.913 1.00 97.50 200 THR A O 1
ATOM 1627 N N . ASP A 1 201 ? -12.889 8.050 34.048 1.00 96.75 201 ASP A N 1
ATOM 1628 C CA . ASP A 1 201 ? -11.639 7.522 33.466 1.00 96.75 201 ASP A CA 1
ATOM 1629 C C . ASP A 1 201 ? -11.514 5.995 33.629 1.00 96.75 201 ASP A C 1
ATOM 1631 O O . ASP A 1 201 ? -10.980 5.290 32.774 1.00 96.75 201 ASP A O 1
ATOM 1635 N N . ALA A 1 202 ? -12.024 5.459 34.745 1.00 95.38 202 ALA A N 1
ATOM 1636 C CA . ALA A 1 202 ? -12.030 4.023 34.999 1.00 95.38 202 ALA A CA 1
ATOM 1637 C C . ALA A 1 202 ? -12.966 3.274 34.039 1.00 95.38 202 ALA A C 1
ATOM 1639 O O . ALA A 1 202 ? -12.653 2.154 33.642 1.00 95.38 202 ALA A O 1
ATOM 1640 N N . ALA A 1 203 ? -14.098 3.872 33.661 1.00 96.44 203 ALA A N 1
ATOM 1641 C CA . ALA A 1 203 ? -15.003 3.298 32.676 1.00 96.44 203 ALA A CA 1
ATOM 1642 C C . ALA A 1 203 ? -14.365 3.288 31.287 1.00 96.44 203 ALA A C 1
ATOM 1644 O O . ALA A 1 203 ? -14.399 2.257 30.622 1.00 96.44 203 ALA A O 1
ATOM 1645 N N . GLU A 1 204 ? -13.754 4.403 30.882 1.00 97.00 204 GLU A N 1
ATOM 1646 C CA . GLU A 1 204 ? -13.051 4.523 29.602 1.00 97.00 204 GLU A CA 1
ATOM 1647 C C . GLU A 1 204 ? -11.933 3.483 29.500 1.00 97.00 204 GLU A C 1
ATOM 1649 O O . GLU A 1 204 ? -11.890 2.719 28.542 1.00 97.00 204 GLU A O 1
ATOM 1654 N N . ALA A 1 205 ? -11.114 3.335 30.546 1.00 96.44 205 ALA A N 1
ATOM 1655 C CA . ALA A 1 205 ? -10.077 2.306 30.589 1.00 96.44 205 ALA A CA 1
ATOM 1656 C C . ALA A 1 205 ? -10.642 0.876 30.510 1.00 96.44 205 ALA A C 1
ATOM 1658 O O . ALA A 1 205 ? -10.020 -0.001 29.915 1.00 96.44 205 ALA A O 1
ATOM 1659 N N . ILE A 1 206 ? -11.810 0.605 31.105 1.00 95.81 206 ILE A N 1
ATOM 1660 C CA . ILE A 1 206 ? -12.471 -0.701 30.966 1.00 95.81 206 ILE A CA 1
ATOM 1661 C C . ILE A 1 206 ? -12.922 -0.920 29.521 1.00 95.81 206 ILE A C 1
ATOM 1663 O O . ILE A 1 206 ? -12.706 -2.006 28.993 1.00 95.81 206 ILE A O 1
ATOM 1667 N N . ILE A 1 207 ? -13.537 0.084 28.891 1.00 95.62 207 ILE A N 1
ATOM 1668 C CA . ILE A 1 207 ? -14.010 -0.003 27.505 1.00 95.62 207 ILE A CA 1
ATOM 1669 C C . ILE A 1 207 ? -12.832 -0.264 26.569 1.00 95.62 207 ILE A C 1
ATOM 1671 O O . ILE A 1 207 ? -12.866 -1.241 25.829 1.00 95.62 207 ILE A O 1
ATOM 1675 N N . ASP A 1 208 ? -11.766 0.529 26.677 1.00 95.56 208 ASP A N 1
ATOM 1676 C CA . ASP A 1 208 ? -10.564 0.393 25.852 1.00 95.56 208 ASP A CA 1
ATOM 1677 C C . ASP A 1 208 ? -9.962 -1.019 25.985 1.00 95.56 208 ASP A C 1
ATOM 1679 O O . ASP A 1 208 ? -9.593 -1.649 24.996 1.00 95.56 208 ASP A O 1
ATOM 1683 N N . ARG A 1 209 ? -9.929 -1.579 27.202 1.00 93.00 209 ARG A N 1
ATOM 1684 C CA . ARG A 1 209 ? -9.469 -2.960 27.419 1.00 93.00 209 ARG A CA 1
ATOM 1685 C C . ARG A 1 209 ? -10.387 -4.002 26.788 1.00 93.00 209 ARG A C 1
ATOM 1687 O O . ARG A 1 209 ? -9.891 -4.974 26.232 1.00 93.00 209 ARG A O 1
ATOM 1694 N N . LEU A 1 210 ? -11.708 -3.831 26.873 1.00 92.44 210 LEU A N 1
ATOM 1695 C CA . LEU A 1 210 ? -12.658 -4.764 26.252 1.00 92.44 210 LEU A CA 1
ATOM 1696 C C . LEU A 1 210 ? -12.496 -4.818 24.729 1.00 92.44 210 LEU A C 1
ATOM 1698 O O . LEU A 1 210 ? -12.688 -5.893 24.167 1.00 92.44 210 LEU A O 1
ATOM 1702 N N . VAL A 1 211 ? -12.127 -3.694 24.109 1.00 92.62 211 VAL A N 1
ATOM 1703 C CA . VAL A 1 211 ? -11.822 -3.593 22.677 1.00 92.62 211 VAL A CA 1
ATOM 1704 C C . VAL A 1 211 ? -10.523 -4.329 22.346 1.00 92.62 211 VAL A C 1
ATOM 1706 O O . VAL A 1 211 ? -10.508 -5.280 21.575 1.00 92.62 211 VAL A O 1
ATOM 1709 N N . TRP A 1 212 ? -9.410 -3.930 22.960 1.00 91.56 212 TRP A N 1
ATOM 1710 C CA . TRP A 1 212 ? -8.084 -4.365 22.512 1.00 91.56 212 TRP A CA 1
ATOM 1711 C C . TRP A 1 212 ? -7.641 -5.738 23.036 1.00 91.56 212 TRP A C 1
ATOM 1713 O O . TRP A 1 212 ? -6.715 -6.334 22.491 1.00 91.56 212 TRP A O 1
ATOM 1723 N N . GLU A 1 213 ? -8.268 -6.264 24.093 1.00 88.88 213 GLU A N 1
ATOM 1724 C CA . GLU A 1 213 ? -7.856 -7.538 24.702 1.00 88.88 213 GLU A CA 1
ATOM 1725 C C . GLU A 1 213 ? -8.628 -8.767 24.188 1.00 88.88 213 GLU A C 1
ATOM 1727 O O . GLU A 1 213 ? -8.400 -9.870 24.695 1.00 88.88 213 GLU A O 1
ATOM 1732 N N . GLY A 1 214 ? -9.531 -8.636 23.209 1.00 83.81 214 GLY A N 1
ATOM 1733 C CA . GLY A 1 214 ? -10.225 -9.816 22.672 1.00 83.81 214 GLY A CA 1
ATOM 1734 C C . GLY A 1 214 ? -11.341 -10.361 23.568 1.00 83.81 214 GLY A C 1
ATOM 1735 O O . GLY A 1 214 ? -11.838 -11.461 23.354 1.00 83.81 214 GLY A O 1
ATOM 1736 N N . LEU A 1 215 ? -11.704 -9.657 24.644 1.00 87.44 215 LEU A N 1
ATOM 1737 C CA . LEU A 1 215 ? -12.418 -10.270 25.774 1.00 87.44 215 LEU A CA 1
ATOM 1738 C C . LEU A 1 215 ? -13.884 -10.596 25.487 1.00 87.44 215 LEU A C 1
ATOM 1740 O O . LEU A 1 215 ? -14.486 -11.407 26.199 1.00 87.44 215 LEU A O 1
ATOM 1744 N N . LEU A 1 216 ? -14.468 -9.940 24.489 1.00 87.19 216 LEU A N 1
ATOM 1745 C CA . LEU A 1 216 ? -15.846 -10.128 24.063 1.00 87.19 216 LEU A CA 1
ATOM 1746 C C . LEU A 1 216 ? -15.856 -10.501 22.595 1.00 87.19 216 LEU A C 1
ATOM 1748 O O . LEU A 1 216 ? -15.236 -9.825 21.796 1.00 87.19 216 LEU A O 1
ATOM 1752 N N . GLU A 1 217 ? -16.605 -11.534 22.226 1.00 84.31 217 GLU A N 1
ATOM 1753 C CA . GLU A 1 217 ? -16.732 -11.906 20.821 1.00 84.31 217 GLU A CA 1
ATOM 1754 C C . GLU A 1 217 ? -17.567 -10.862 20.064 1.00 84.31 217 GLU A C 1
ATOM 1756 O O . GLU A 1 217 ? -18.774 -10.729 20.281 1.00 84.31 217 GLU A O 1
ATOM 1761 N N . TYR A 1 218 ? -16.905 -10.131 19.172 1.00 81.50 218 TYR A N 1
ATOM 1762 C CA . TYR A 1 218 ? -17.495 -9.295 18.130 1.00 81.50 218 TYR A CA 1
ATOM 1763 C C . TYR A 1 218 ? -16.629 -9.378 16.859 1.00 81.50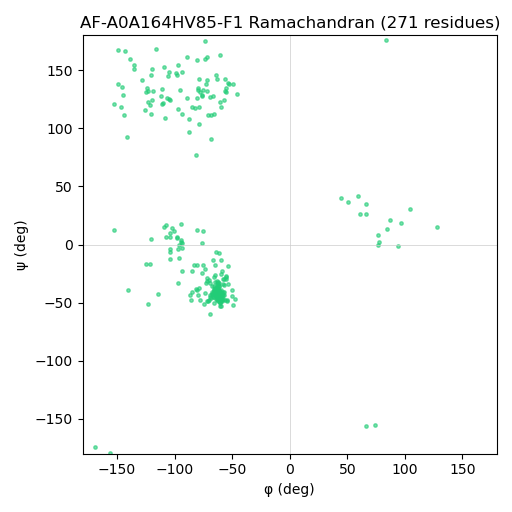 218 TYR A C 1
ATOM 1765 O O . TYR A 1 218 ? -15.527 -9.943 16.888 1.00 81.50 218 TYR A O 1
ATOM 1773 N N . GLY A 1 219 ? -17.162 -8.904 15.730 1.00 66.38 219 GLY A N 1
ATOM 1774 C CA . GLY A 1 219 ? -16.534 -9.058 14.417 1.00 66.38 219 GLY A CA 1
ATOM 1775 C C . GLY A 1 219 ? -16.460 -10.514 13.922 1.00 66.38 219 GLY A C 1
ATOM 1776 O O . GLY A 1 219 ? -17.242 -11.378 14.327 1.00 66.38 219 GLY A O 1
ATOM 1777 N N . TYR A 1 220 ? -15.506 -10.793 13.027 1.00 61.00 220 TYR A N 1
ATOM 1778 C CA . TYR A 1 220 ? -15.333 -12.088 12.346 1.00 61.00 220 TYR A CA 1
ATOM 1779 C C . TYR A 1 220 ? -14.270 -13.021 12.966 1.00 61.00 220 TYR A C 1
ATOM 1781 O O . TYR A 1 220 ? -13.991 -14.070 12.386 1.00 61.00 220 TYR A O 1
ATOM 1789 N N . GLY A 1 221 ? -13.670 -12.694 14.121 1.00 57.09 221 GLY A N 1
ATOM 1790 C CA . GLY A 1 221 ? -12.396 -13.334 14.498 1.00 57.09 221 GLY A CA 1
ATOM 1791 C C . GLY A 1 221 ? -12.031 -13.468 15.977 1.00 57.09 221 GLY A C 1
ATOM 1792 O O . GLY A 1 221 ? -10.894 -13.830 16.258 1.00 57.09 221 GLY A O 1
ATOM 1793 N N . GLY A 1 222 ? -12.945 -13.238 16.926 1.00 69.31 222 GLY A N 1
ATOM 1794 C CA . GLY A 1 222 ? -12.662 -13.500 18.348 1.00 69.31 222 GLY A CA 1
ATOM 1795 C C . GLY A 1 222 ? -12.398 -12.268 19.215 1.00 69.31 222 GLY A C 1
ATOM 1796 O O . GLY A 1 222 ? -11.679 -12.383 20.202 1.00 69.31 222 GLY A O 1
ATOM 1797 N N . GLY A 1 223 ? -13.012 -11.126 18.883 1.00 79.62 223 GLY A N 1
ATOM 1798 C CA . GLY A 1 223 ? -13.161 -10.007 19.820 1.00 79.62 223 GLY A CA 1
ATOM 1799 C C . GLY A 1 223 ? -12.138 -8.885 19.743 1.00 79.62 223 GLY A C 1
ATOM 1800 O O . GLY A 1 223 ? -11.994 -8.145 20.709 1.00 79.62 223 GLY A O 1
ATOM 1801 N N . TYR A 1 224 ? -11.419 -8.784 18.629 1.00 85.81 224 TYR A N 1
ATOM 1802 C CA . TYR A 1 224 ? -10.437 -7.733 18.371 1.00 85.81 224 TYR A CA 1
ATOM 1803 C C . TYR A 1 224 ? -10.960 -6.776 17.288 1.00 85.81 224 TYR A C 1
ATOM 1805 O O . TYR A 1 224 ? -11.760 -7.227 16.458 1.00 85.81 224 TYR A O 1
ATOM 1813 N N . PRO A 1 225 ? -10.538 -5.495 17.264 1.00 91.12 225 PRO A N 1
ATOM 1814 C CA . PRO A 1 225 ? -10.890 -4.581 16.188 1.00 91.12 225 PRO A CA 1
ATOM 1815 C C . PRO A 1 225 ? -10.561 -5.150 14.816 1.00 91.12 225 PRO A C 1
ATOM 1817 O O . PRO A 1 225 ? -9.500 -5.740 14.613 1.00 91.12 225 PRO A O 1
ATOM 1820 N N . ILE A 1 226 ? -11.473 -4.961 13.872 1.00 89.00 226 ILE A N 1
ATOM 1821 C CA . ILE A 1 226 ? -11.263 -5.377 12.488 1.00 89.00 226 ILE A CA 1
ATOM 1822 C C . ILE A 1 226 ? -11.539 -4.214 11.556 1.00 89.00 226 ILE A C 1
ATOM 1824 O O . ILE A 1 226 ? -12.478 -3.445 11.760 1.00 89.00 226 ILE A O 1
ATOM 1828 N N . MET A 1 227 ? -10.737 -4.109 10.509 1.00 88.12 227 MET A N 1
ATOM 1829 C CA . MET A 1 227 ? -11.029 -3.210 9.411 1.00 88.12 227 MET A CA 1
ATOM 1830 C C . MET A 1 227 ? -12.138 -3.817 8.545 1.00 88.12 227 MET A C 1
ATOM 1832 O O . MET A 1 227 ? -12.086 -4.988 8.171 1.00 88.12 227 MET A O 1
ATOM 1836 N N . ILE A 1 228 ? -13.181 -3.033 8.283 1.00 86.50 228 ILE A N 1
ATOM 1837 C CA . ILE A 1 228 ? -14.284 -3.409 7.390 1.00 86.50 228 ILE A CA 1
ATOM 1838 C C . ILE A 1 228 ? -13.894 -3.050 5.955 1.00 86.50 228 ILE A C 1
ATOM 1840 O O . ILE A 1 228 ? -14.038 -3.865 5.044 1.00 86.50 228 ILE A O 1
ATOM 1844 N N . ASP A 1 229 ? -13.393 -1.830 5.782 1.00 84.44 229 ASP A N 1
ATOM 1845 C CA . ASP A 1 229 ? -12.788 -1.290 4.570 1.00 84.44 229 ASP A CA 1
ATOM 1846 C C . ASP A 1 229 ? -11.845 -0.132 4.957 1.00 84.44 229 ASP A C 1
ATOM 1848 O O . ASP A 1 229 ? -11.726 0.200 6.137 1.00 84.44 229 ASP A O 1
ATOM 1852 N N . SER A 1 230 ? -11.192 0.505 3.982 1.00 81.44 230 SER A N 1
ATOM 1853 C CA . SER A 1 230 ? -10.230 1.597 4.221 1.00 81.44 230 SER A CA 1
ATOM 1854 C C . SER A 1 230 ? -10.819 2.823 4.943 1.00 81.44 230 SER A C 1
ATOM 1856 O O . SER A 1 230 ? -10.079 3.670 5.442 1.00 81.44 230 SER A O 1
ATOM 1858 N N . SER A 1 231 ? -12.148 2.926 5.039 1.00 82.88 231 SER A N 1
ATOM 1859 C CA . SER A 1 231 ? -12.854 4.027 5.697 1.00 82.88 231 SER A CA 1
ATOM 1860 C C . SER A 1 231 ? -13.431 3.696 7.071 1.00 82.88 231 SER A C 1
ATOM 1862 O O . SER A 1 231 ? -13.866 4.614 7.773 1.00 82.88 231 SER A O 1
ATOM 1864 N N . ALA A 1 232 ? -13.475 2.419 7.458 1.00 87.12 232 ALA A N 1
ATOM 1865 C CA . ALA A 1 232 ? -14.239 1.981 8.619 1.00 87.12 232 ALA A CA 1
ATOM 1866 C C . ALA A 1 232 ? -13.635 0.765 9.329 1.00 87.12 232 ALA A C 1
ATOM 1868 O O . ALA A 1 232 ? -13.281 -0.241 8.710 1.00 87.12 232 ALA A O 1
ATOM 1869 N N . CYS A 1 233 ? -13.652 0.813 10.660 1.00 90.81 233 CYS A N 1
ATOM 1870 C CA . CYS A 1 233 ? -13.339 -0.312 11.536 1.00 90.81 233 CYS A CA 1
ATOM 1871 C C . CYS A 1 233 ? -14.540 -0.670 12.424 1.00 90.81 233 CYS A C 1
ATOM 1873 O O . CYS A 1 233 ? -15.345 0.191 12.774 1.00 90.81 233 CYS A O 1
ATOM 1875 N N . ASP A 1 234 ? -14.645 -1.943 12.802 1.00 91.94 234 ASP A N 1
ATOM 1876 C CA . ASP A 1 234 ? -15.541 -2.420 13.861 1.00 91.94 234 ASP A CA 1
ATOM 1877 C C . ASP A 1 234 ? -14.762 -2.456 15.181 1.00 91.94 234 ASP A C 1
ATOM 1879 O O . ASP A 1 234 ? -13.854 -3.278 15.346 1.00 91.94 234 ASP A O 1
ATOM 1883 N N . PHE A 1 235 ? -15.122 -1.585 16.126 1.00 93.94 235 PHE A N 1
ATOM 1884 C CA . PHE A 1 235 ? -14.550 -1.556 17.474 1.00 93.94 235 PHE A CA 1
ATOM 1885 C C . PHE A 1 235 ? -15.485 -2.194 18.512 1.00 93.94 235 PHE A C 1
ATOM 1887 O O . PHE A 1 235 ? -15.287 -2.038 19.717 1.00 93.94 235 PHE A O 1
ATOM 1894 N N . GLY A 1 236 ? -16.505 -2.938 18.078 1.00 92.44 236 GLY A N 1
ATOM 1895 C CA . GLY A 1 236 ? -17.419 -3.658 18.959 1.00 92.44 236 GLY A CA 1
ATOM 1896 C C . GLY A 1 236 ? -18.604 -2.825 19.437 1.00 92.44 236 GLY A C 1
ATOM 1897 O O . GLY A 1 236 ? -19.246 -3.186 20.432 1.00 92.44 236 GLY A O 1
ATOM 1898 N N . GLU A 1 237 ? -18.955 -1.750 18.727 1.00 92.19 237 GLU A N 1
ATOM 1899 C CA . GLU A 1 237 ? -20.094 -0.870 19.017 1.00 92.19 237 GLU A CA 1
ATOM 1900 C C . GLU A 1 237 ? -21.423 -1.638 19.096 1.00 92.19 237 GLU A C 1
ATOM 1902 O O . GLU A 1 237 ? -22.327 -1.259 19.843 1.00 92.19 237 GLU A O 1
ATOM 1907 N N . GLY A 1 238 ? -21.542 -2.760 18.380 1.00 90.44 238 GLY A N 1
ATOM 1908 C CA . GLY A 1 238 ? -22.717 -3.633 18.429 1.00 90.44 238 GLY A CA 1
ATOM 1909 C C . GLY A 1 238 ? -22.828 -4.508 19.687 1.00 90.44 238 GLY A C 1
ATOM 1910 O O . GLY A 1 238 ? -23.911 -5.021 19.975 1.00 90.44 238 GLY A O 1
ATOM 1911 N N . VAL A 1 239 ? -21.741 -4.697 20.444 1.00 94.06 239 VAL A N 1
ATOM 1912 C CA . VAL A 1 239 ? -21.659 -5.696 21.530 1.00 94.06 239 VAL A CA 1
ATOM 1913 C C . VAL A 1 239 ? -21.295 -5.069 22.872 1.00 94.06 239 VAL A C 1
ATOM 1915 O O . VAL A 1 239 ? -21.990 -5.301 23.868 1.00 94.06 239 VAL A O 1
ATOM 1918 N N . ILE A 1 240 ? -20.232 -4.266 22.918 1.00 95.25 240 ILE A N 1
ATOM 1919 C CA . ILE A 1 240 ? -19.661 -3.728 24.160 1.00 95.25 240 ILE A CA 1
ATOM 1920 C C . ILE A 1 240 ? -20.681 -2.879 24.944 1.00 95.25 240 ILE A C 1
ATOM 1922 O O . ILE A 1 240 ? -20.864 -3.152 26.138 1.00 95.25 240 ILE A O 1
ATOM 1926 N N . PRO A 1 241 ? -21.427 -1.930 24.334 1.00 97.19 241 PRO A N 1
ATOM 1927 C CA . PRO A 1 241 ? -22.412 -1.126 25.062 1.00 97.19 241 PRO A CA 1
ATOM 1928 C C . PRO A 1 241 ? -23.493 -1.971 25.742 1.00 97.19 241 PRO A C 1
ATOM 1930 O O . PRO A 1 241 ? -23.793 -1.783 26.924 1.00 97.19 241 PRO A O 1
ATOM 1933 N N . GLY A 1 242 ? -24.038 -2.959 25.026 1.00 96.44 242 GLY A N 1
ATOM 1934 C CA . GLY A 1 242 ? -25.040 -3.878 25.565 1.00 96.44 242 GLY A CA 1
ATOM 1935 C C . GLY A 1 242 ? -24.475 -4.772 26.671 1.00 96.44 242 GLY A C 1
ATOM 1936 O O . GLY A 1 242 ? -25.140 -5.014 27.684 1.00 96.44 242 GLY A O 1
ATOM 1937 N N . TRP A 1 243 ? -23.228 -5.228 26.516 1.00 95.75 243 TRP A N 1
ATOM 1938 C CA . TRP A 1 243 ? -22.557 -6.053 27.515 1.00 95.75 243 TRP A CA 1
ATOM 1939 C C . TRP A 1 243 ? -22.358 -5.309 28.840 1.00 95.75 243 TRP A C 1
ATOM 1941 O O . TRP A 1 243 ? -22.653 -5.884 29.898 1.00 95.75 243 TRP A O 1
ATOM 1951 N N . ILE A 1 244 ? -21.920 -4.045 28.778 1.00 96.50 244 ILE A N 1
ATOM 1952 C CA . ILE A 1 244 ? -21.747 -3.167 29.944 1.00 96.50 244 ILE A CA 1
ATOM 1953 C C . ILE A 1 244 ? -23.106 -2.858 30.576 1.00 96.50 244 ILE A C 1
ATOM 1955 O O . ILE A 1 244 ? -23.281 -3.061 31.780 1.00 96.50 244 ILE A O 1
ATOM 1959 N N . ALA A 1 245 ? -24.091 -2.429 29.780 1.00 97.12 245 ALA A N 1
ATOM 1960 C CA . ALA A 1 245 ? -25.414 -2.056 30.278 1.00 97.12 245 ALA A CA 1
ATOM 1961 C C . ALA A 1 245 ? -26.104 -3.201 31.033 1.00 97.12 245 ALA A C 1
ATOM 1963 O O . ALA A 1 245 ? -26.657 -2.991 32.114 1.00 97.12 245 ALA A O 1
ATOM 1964 N N . ALA A 1 246 ? -25.996 -4.435 30.530 1.00 96.94 246 ALA A N 1
ATOM 1965 C CA . ALA A 1 246 ? -26.567 -5.618 31.173 1.00 96.94 246 ALA A CA 1
ATOM 1966 C C . ALA A 1 246 ? -25.936 -5.960 32.540 1.00 96.94 246 ALA A C 1
ATOM 1968 O O . ALA A 1 246 ? -26.512 -6.734 33.305 1.00 96.94 246 ALA A O 1
ATOM 1969 N N . ARG A 1 247 ? -24.749 -5.422 32.848 1.00 96.75 247 ARG A N 1
ATOM 1970 C CA . ARG A 1 247 ? -23.957 -5.753 34.047 1.00 96.75 247 ARG A CA 1
ATOM 1971 C C . ARG A 1 247 ? -23.685 -4.544 34.942 1.00 96.75 247 ARG A C 1
ATOM 1973 O O . ARG A 1 247 ? -22.991 -4.674 35.956 1.00 96.75 247 ARG A O 1
ATOM 1980 N N . LEU A 1 248 ? -24.250 -3.385 34.611 1.00 96.81 248 LEU A N 1
ATOM 1981 C CA . LEU A 1 248 ? -24.102 -2.163 35.389 1.00 96.81 248 LEU A CA 1
ATOM 1982 C C . LEU A 1 248 ? -24.553 -2.380 36.843 1.00 96.81 248 LEU A C 1
ATOM 1984 O O . LEU A 1 248 ? -25.631 -2.905 37.118 1.00 96.81 248 LEU A O 1
ATOM 1988 N N . GLY A 1 249 ? -23.730 -1.944 37.794 1.00 95.69 249 GLY A N 1
ATOM 1989 C CA . GLY A 1 249 ? -23.964 -2.134 39.227 1.00 95.69 249 GLY A CA 1
ATOM 1990 C C . GLY A 1 249 ? -23.290 -3.371 39.829 1.00 95.69 249 GLY A C 1
ATOM 1991 O O . GLY A 1 249 ? -23.393 -3.563 41.040 1.00 95.69 249 GLY A O 1
ATOM 1992 N N . SER A 1 250 ? -22.589 -4.182 39.032 1.00 96.31 250 SER A N 1
ATOM 1993 C CA . SER A 1 250 ? -21.947 -5.424 39.483 1.00 96.31 250 SER A CA 1
ATOM 1994 C C . SER A 1 250 ? -20.420 -5.396 39.355 1.00 96.31 250 SER A C 1
ATOM 1996 O O . SER A 1 250 ? -19.852 -4.495 38.746 1.00 96.31 250 SER A O 1
ATOM 1998 N N . VAL A 1 251 ? -19.753 -6.383 39.957 1.00 96.31 251 VAL A N 1
ATOM 1999 C CA . VAL A 1 251 ? -18.354 -6.717 39.657 1.00 96.31 251 VAL A CA 1
ATOM 2000 C C . VAL A 1 251 ? -18.382 -7.992 38.828 1.00 96.31 251 VAL A C 1
ATOM 2002 O O . VAL A 1 251 ? -18.994 -8.978 39.242 1.00 96.31 251 VAL A O 1
ATOM 2005 N N . VAL A 1 252 ? -17.752 -7.957 37.661 1.00 94.31 252 VAL A N 1
ATOM 2006 C CA . VAL A 1 252 ? -17.789 -9.035 36.676 1.00 94.31 252 VAL A CA 1
ATOM 2007 C C . VAL A 1 252 ? -16.421 -9.680 36.599 1.00 94.31 252 VAL A C 1
ATOM 2009 O O . VAL A 1 252 ? -15.410 -8.991 36.510 1.00 94.31 252 VAL A O 1
ATOM 2012 N N . THR A 1 253 ? -16.395 -11.006 36.609 1.00 93.00 253 THR A N 1
ATOM 2013 C CA . THR A 1 253 ? -15.189 -11.785 36.342 1.00 93.00 253 THR A CA 1
ATOM 2014 C C . THR A 1 253 ? -15.315 -12.412 34.964 1.00 93.00 253 THR A C 1
ATOM 2016 O O . THR A 1 253 ? -16.314 -13.074 34.679 1.00 93.00 253 THR A O 1
ATOM 2019 N N . LEU A 1 254 ? -14.319 -12.185 34.115 1.00 88.62 254 LEU A N 1
ATOM 2020 C CA . LEU A 1 254 ? -14.269 -12.659 32.738 1.00 88.62 254 LEU A CA 1
ATOM 2021 C C . LEU A 1 254 ? -13.047 -13.563 32.588 1.00 88.62 254 LEU A C 1
ATOM 2023 O O . LEU A 1 254 ? -11.936 -13.163 32.924 1.00 88.62 254 LEU A O 1
ATOM 2027 N N . SER A 1 255 ? -13.254 -14.793 32.126 1.00 84.12 255 SER A N 1
ATOM 2028 C CA . SER A 1 255 ? -12.165 -15.734 31.865 1.00 84.12 255 SER A CA 1
ATOM 2029 C C . SER A 1 255 ? -12.016 -15.932 30.363 1.00 84.12 255 SER A C 1
ATOM 2031 O O . SER A 1 255 ? -12.966 -16.353 29.707 1.00 84.12 255 SER A O 1
ATOM 2033 N N . HIS A 1 256 ? -10.830 -15.646 29.832 1.00 79.88 256 HIS A N 1
ATOM 2034 C CA . HIS A 1 256 ? -10.533 -15.713 28.402 1.00 79.88 256 HIS A CA 1
ATOM 2035 C C . HIS A 1 256 ? -9.084 -16.186 28.195 1.00 79.88 256 HIS A C 1
ATOM 2037 O O . HIS A 1 256 ? -8.173 -15.691 28.856 1.00 79.88 256 HIS A O 1
ATOM 2043 N N . TRP A 1 257 ? -8.872 -17.216 27.365 1.00 76.94 257 TRP A N 1
ATOM 2044 C CA . TRP A 1 257 ? -7.562 -17.855 27.102 1.00 76.94 257 TRP A CA 1
ATOM 2045 C C . TRP A 1 257 ? -6.688 -18.132 28.343 1.00 76.94 257 TRP A C 1
ATOM 2047 O O . TRP A 1 257 ? -5.473 -17.942 28.335 1.00 76.94 257 TRP A O 1
ATOM 2057 N N . GLY A 1 258 ? -7.299 -18.576 29.445 1.00 78.56 258 GLY A N 1
ATOM 2058 C CA . GLY A 1 258 ? -6.580 -18.875 30.691 1.00 78.56 258 GLY A CA 1
ATOM 2059 C C . GLY A 1 258 ? -6.187 -17.647 31.524 1.00 78.56 258 GLY A C 1
ATOM 2060 O O . GLY A 1 258 ? -5.594 -17.810 32.590 1.00 78.56 258 GLY A O 1
ATOM 2061 N N . ARG A 1 259 ? -6.553 -16.435 31.094 1.00 81.12 259 ARG A N 1
ATOM 2062 C CA . ARG A 1 259 ? -6.505 -15.209 31.900 1.00 81.12 259 ARG A CA 1
ATOM 2063 C C . ARG A 1 259 ? -7.855 -14.974 32.564 1.00 81.12 259 ARG A C 1
ATOM 2065 O O . ARG A 1 259 ? -8.893 -15.385 32.047 1.00 81.12 259 ARG A O 1
ATOM 2072 N N . THR A 1 260 ? -7.834 -14.369 33.747 1.00 88.12 260 THR A N 1
ATOM 2073 C CA . THR A 1 260 ? -9.045 -13.982 34.477 1.00 88.12 260 THR A CA 1
ATOM 2074 C C . THR A 1 260 ? -8.964 -12.505 34.798 1.00 88.12 260 THR A C 1
ATOM 2076 O O . THR A 1 260 ? -8.102 -12.088 35.567 1.00 88.12 260 THR A O 1
ATOM 2079 N N . GLU A 1 261 ? -9.889 -11.747 34.228 1.00 89.56 261 GLU A N 1
ATOM 2080 C CA . GLU A 1 261 ? -10.012 -10.308 34.393 1.00 89.56 261 GLU A CA 1
ATOM 2081 C C . GLU A 1 261 ? -11.194 -9.978 35.300 1.00 89.56 261 GLU A C 1
ATOM 2083 O O . GLU A 1 261 ? -12.217 -10.671 35.308 1.00 89.56 261 GLU A O 1
ATOM 2088 N N . ILE A 1 262 ? -11.050 -8.918 36.095 1.00 93.62 262 ILE A N 1
ATOM 2089 C CA . ILE A 1 262 ? -12.094 -8.443 37.004 1.00 93.62 262 ILE A CA 1
ATOM 2090 C C . ILE A 1 262 ? -12.426 -6.999 36.646 1.00 93.62 262 ILE A C 1
ATOM 2092 O O . ILE A 1 262 ? -11.580 -6.114 36.750 1.00 93.62 262 ILE A O 1
ATOM 2096 N N . PHE A 1 263 ? -13.685 -6.763 36.290 1.00 95.44 263 PHE A N 1
ATOM 2097 C CA . PHE A 1 263 ? -14.216 -5.455 35.930 1.00 95.44 263 PHE A CA 1
ATOM 2098 C C . PHE A 1 263 ? -15.186 -4.964 37.002 1.00 95.44 263 PHE A C 1
ATOM 2100 O O . PHE A 1 263 ? -16.191 -5.615 37.295 1.00 95.44 263 PHE A O 1
ATOM 2107 N N . ASP A 1 264 ? -14.901 -3.806 37.597 1.00 96.56 264 ASP A N 1
ATOM 2108 C CA . ASP A 1 264 ? -15.821 -3.145 38.522 1.00 96.56 264 ASP A CA 1
ATOM 2109 C C . ASP A 1 264 ? -16.789 -2.246 37.747 1.00 96.56 264 ASP A C 1
ATOM 2111 O O . ASP A 1 264 ? -16.479 -1.102 37.427 1.00 96.56 264 ASP A O 1
ATOM 2115 N N . LEU A 1 265 ? -17.981 -2.763 37.457 1.00 96.88 265 LEU A N 1
ATOM 2116 C CA . LEU A 1 265 ? -19.031 -2.043 36.738 1.00 96.88 265 LEU A CA 1
ATOM 2117 C C . LEU A 1 265 ? -20.033 -1.367 37.684 1.00 96.88 265 LEU A C 1
ATOM 2119 O O . LEU A 1 265 ? -21.149 -1.025 37.283 1.00 96.88 265 LEU A O 1
ATOM 2123 N N . ARG A 1 266 ? -19.697 -1.182 38.968 1.00 97.19 266 ARG A 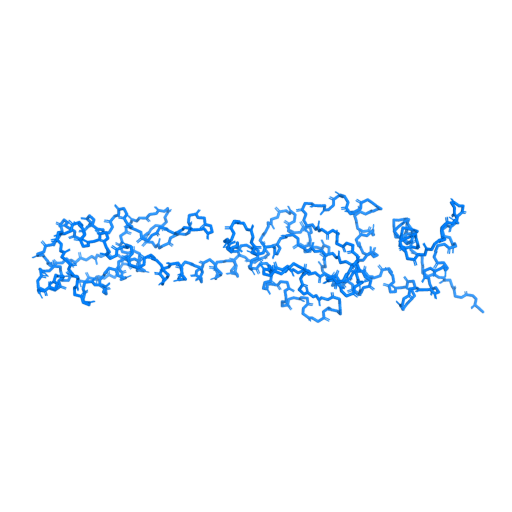N 1
ATOM 2124 C CA . ARG A 1 266 ? -20.563 -0.446 39.902 1.00 97.19 266 ARG A CA 1
ATOM 2125 C C . ARG A 1 266 ? -20.698 1.004 39.449 1.00 97.19 266 ARG A C 1
ATOM 2127 O O . ARG A 1 266 ? -19.717 1.611 39.048 1.00 97.19 266 ARG A O 1
ATOM 2134 N N . LYS A 1 267 ? -21.892 1.593 39.600 1.00 94.75 267 LYS A N 1
ATOM 2135 C CA . LYS A 1 267 ? -22.217 2.941 39.083 1.00 94.75 267 LYS A CA 1
ATOM 2136 C C . LYS A 1 267 ? -21.158 4.001 39.398 1.00 94.75 267 LYS A C 1
ATOM 2138 O O . LYS A 1 267 ? -20.723 4.680 38.488 1.00 94.75 267 LYS A O 1
ATOM 2143 N N . ARG A 1 268 ? -20.680 4.062 40.645 1.00 94.50 268 ARG A N 1
ATOM 2144 C CA . ARG A 1 268 ? -19.624 4.997 41.087 1.00 94.50 268 ARG A CA 1
ATOM 2145 C C . ARG A 1 268 ? -18.290 4.878 40.336 1.00 94.50 268 ARG A C 1
ATOM 2147 O O . ARG A 1 268 ? -17.474 5.779 40.412 1.00 94.50 268 ARG A O 1
ATOM 2154 N N . ASN A 1 269 ? -18.028 3.718 39.737 1.00 96.06 269 ASN A N 1
ATOM 2155 C CA . ASN A 1 269 ? -16.814 3.439 38.981 1.00 96.06 269 ASN A CA 1
ATOM 2156 C C . ASN A 1 269 ? -17.020 3.652 37.480 1.00 96.06 269 ASN A C 1
ATOM 2158 O O . ASN A 1 269 ? -16.038 3.643 36.758 1.00 96.06 269 ASN A O 1
ATOM 2162 N N . ILE A 1 270 ? -18.266 3.822 37.018 1.00 96.25 270 ILE A N 1
ATOM 2163 C CA . ILE A 1 270 ? -18.613 3.897 35.594 1.00 96.25 270 ILE A CA 1
ATOM 2164 C C . ILE A 1 270 ? -19.153 5.274 35.196 1.00 96.25 270 ILE A C 1
ATOM 2166 O O . ILE A 1 270 ? -18.800 5.791 34.144 1.00 96.25 270 ILE A O 1
ATOM 2170 N N . ILE A 1 271 ? -20.014 5.861 36.024 1.00 95.19 271 ILE A N 1
ATOM 2171 C CA . ILE A 1 271 ? -20.731 7.106 35.744 1.00 95.19 271 ILE A CA 1
ATOM 2172 C C . ILE A 1 271 ? -20.072 8.225 36.547 1.00 95.19 271 ILE A C 1
ATOM 2174 O O . ILE A 1 271 ? -19.968 8.106 37.771 1.00 95.19 271 ILE A O 1
ATOM 2178 N N . ALA A 1 272 ? -19.641 9.286 35.865 1.00 90.06 272 ALA A N 1
ATOM 2179 C CA . ALA A 1 272 ? -19.208 10.513 36.523 1.00 90.06 272 ALA A CA 1
ATOM 2180 C C . ALA A 1 272 ? -20.448 11.283 37.020 1.00 90.06 272 ALA A C 1
ATOM 2182 O O . ALA A 1 272 ? -21.445 11.382 36.300 1.00 90.06 272 AL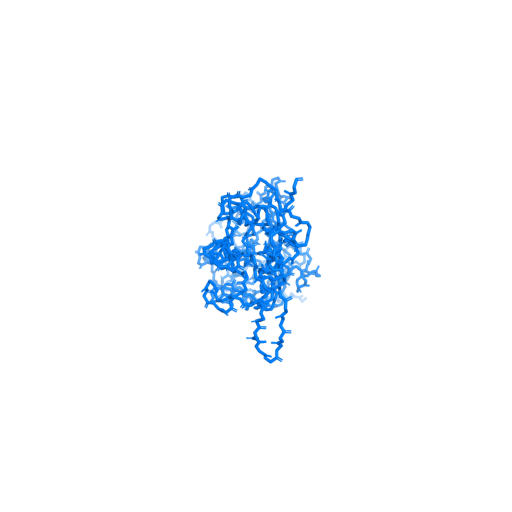A A O 1
ATOM 2183 N N . GLU A 1 273 ? -20.414 11.740 38.274 1.00 75.81 273 GLU A N 1
ATOM 2184 C CA . GLU A 1 273 ? -21.491 12.529 38.902 1.00 75.81 273 GLU A CA 1
ATOM 2185 C C . GLU A 1 273 ? -21.401 14.018 38.559 1.00 75.81 273 GLU A C 1
ATOM 2187 O O . GLU A 1 273 ? -20.271 14.557 38.561 1.00 75.81 273 GLU A O 1
#

pLDDT: mean 88.51, std 10.95, range [35.78, 97.69]

Sequence (273 aa):
MTAVLPALDVDQINEGRQWIYDHTDHVAYDWKDSDVAGYVAAHYDGGIEAFATSVRGEMARVYGKDWRKRCDHFAEFYARGYRTDYKDLLLVKGTHAQDQYGYDDVVGIANYRVLREQWGDAPGLSDGPYSNCDYIALDLDSEAPEDMTETLDALESYPVLDDQVWSEVEQEQIQEHWDNYGRWDLHKAVREAIGAYELTDAAEAIIDRLVWEGLLEYGYGGGYPIMIDSSACDFGEGVIPGWIAARLGSVVTLSHWGRTEIFDLRKRNIIAE

Radius of gyration: 28.24 Å; Cα contacts (8 Å, |Δi|>4): 435; chains: 1; bounding box: 66×38×85 Å

Solvent-accessible surface area (backbone atoms only — not comparable to full-atom values): 14952 Å² total; per-residue (Å²): 132,85,77,81,72,81,81,69,51,76,26,29,44,47,43,49,49,47,49,42,46,75,74,42,102,65,68,67,97,78,69,47,70,69,54,44,51,53,46,39,39,72,69,39,80,79,14,50,64,36,45,50,49,4,36,47,21,43,45,15,64,75,60,30,70,55,26,76,70,75,39,52,88,46,33,42,78,41,75,54,35,87,66,48,80,60,37,44,30,40,33,39,51,53,12,53,12,43,64,73,88,80,26,57,36,43,50,11,44,26,33,32,54,52,48,53,61,76,41,60,83,34,86,24,58,43,74,34,70,52,85,86,32,54,26,43,19,34,32,27,83,25,60,42,55,94,56,48,68,62,54,50,55,45,42,66,76,41,66,64,85,47,70,65,52,27,50,52,40,45,50,52,48,52,52,49,45,33,74,73,46,47,53,61,54,41,54,48,48,34,28,62,58,62,72,42,94,43,66,26,71,61,31,51,56,49,51,55,46,43,30,74,65,30,73,46,82,33,85,94,81,56,8,46,69,41,76,77,50,69,86,44,66,48,67,35,70,90,44,55,25,60,57,50,43,79,44,60,62,35,75,46,78,46,78,53,98,91,44,77,48,77,46,67,36,29,51,87,44,31,42,49,131